Protein AF-0000000080777499 (afdb_homodimer)

Foldseek 3Di:
DLVVLLVVLLVLLVCLLCLCPPPQPFDPQPVPHDDFLSNVLSVVSNVLSVVLNVLSVVLVVDPDLVVSLVSLVVFLVSLVVNLCSDPPNSHGDPDCPGSSNVGRNVVSNVSSVVSNVSSVVSSVVSVVVVVVD/DLVVLLVVLLVLLVCLLCLCPPPQPFDPQPVPHDDFLSNVLSVVSNVLSVVLNVLSVVLVVDPDLVVNLVSLVVFLVSLVVNLCSDPPNSHGDPDCPGSSNVPRNVVSNVSSVVSNVSSVVSSVVSVVVVVVD

pLDDT: mean 85.71, std 10.79, range [57.28, 96.44]

Sequence (266 aa):
MKKILKILQLVAAIILALIPKVIAKPCMVMPGKMPMKCFHMSNAVTVVAVSIVILLAIAYIIKDEKIEWGINIAVPVLAIDSFLLAKFVIGGCKHAGAACQMKTIPAVSFCSIILAIISIAYLVVLKKSIDEKMKKILKILQLVAAIILALIPKVIAKPCMVMPGKMPMKCFHMSNAVTVVAVSIVILLAIAYIIKDEKIEWGINIAVPVLAIDSFLLAKFVIGGCKHAGAACQMKTIPAVSFCSIILAIISIAYLVVLKKSIDEK

Solvent-accessible surface area (backbone atoms only — not comparable to full-atom values): 13190 Å² total; per-residue (Å²): 111,66,66,60,42,51,51,49,42,50,50,45,31,51,49,52,32,38,33,38,74,67,70,26,52,32,59,76,58,52,89,95,49,74,68,47,52,22,45,37,25,31,45,51,38,29,53,55,25,47,51,48,40,53,50,51,52,52,35,65,69,45,85,47,66,52,31,30,48,20,39,46,58,50,46,29,56,51,21,48,47,42,28,38,34,37,65,69,57,45,17,46,56,89,48,71,83,34,56,20,46,67,43,24,36,52,50,49,37,53,47,22,51,51,40,22,52,46,32,51,53,42,46,53,55,49,49,52,55,60,73,72,106,110,66,66,59,42,51,50,50,40,52,50,44,30,51,49,51,33,38,31,37,73,67,71,27,51,34,59,76,58,51,90,96,48,74,68,49,51,24,45,37,25,32,45,51,36,29,54,53,23,46,51,47,42,53,51,52,51,51,36,66,70,45,86,47,65,53,30,30,48,19,39,44,58,51,47,29,57,50,22,49,46,41,30,39,34,36,65,69,54,44,17,44,54,90,48,72,82,34,56,20,47,67,41,24,36,52,51,49,37,52,46,21,52,50,39,22,51,46,32,52,52,41,47,51,54,50,50,52,55,60,71,70,103

Organism: Finegoldia magna (strain ATCC 29328 / DSM 20472 / WAL 2508) (NCBI:txid334413)

Secondary structure (DSSP, 8-state):
-HHHHHHHHHHHHHHHHHIIIIIS------TTSPPPHHHHHHHHHHHHHHHHHHHHHHHHH---HHHHHHHHHHHHHHHHHHHHIIIIIS---S-TTSHIIIIIHHHHHHHHHHHHHHHHHHHHHHHHHHHH-/-HHHHHHHHHHHHHHHHHIIIIIS------TTSPPPHHHHHHHHHHHHHHHHHHHHHHHHH---HHHHHHHHHHHHHHHHHHHHIIIIIS---S-TTSHIIIIIHHHHHHHHHHHHHHHHHHHHHHHHHHHH-

Structure (mmCIF, N/CA/C/O backbone):
data_AF-0000000080777499-model_v1
#
loop_
_entity.id
_entity.type
_entity.pdbx_description
1 polymer 'DUF4418 family protein'
#
loop_
_atom_site.group_PDB
_atom_site.id
_atom_site.type_symbol
_atom_site.label_atom_id
_atom_site.label_alt_id
_atom_site.label_comp_id
_atom_site.label_asym_id
_atom_site.label_entity_id
_atom_site.label_seq_id
_atom_site.pdbx_PDB_ins_code
_atom_site.Cartn_x
_atom_site.Cartn_y
_atom_site.Cartn_z
_atom_site.occupancy
_atom_site.B_iso_or_equiv
_atom_site.auth_seq_id
_atom_site.auth_comp_id
_atom_site.auth_asym_id
_atom_site.auth_atom_id
_atom_site.pdbx_PDB_model_num
ATOM 1 N N . MET A 1 1 ? -17.328 11.656 17.516 1 74.5 1 MET A N 1
ATOM 2 C CA . MET A 1 1 ? -17.406 11.039 16.188 1 74.5 1 MET A CA 1
ATOM 3 C C . MET A 1 1 ? -16.016 10.703 15.664 1 74.5 1 MET A C 1
ATOM 5 O O . MET A 1 1 ? -15.766 9.578 15.227 1 74.5 1 MET A O 1
ATOM 9 N N . LYS A 1 2 ? -15.078 11.375 16.016 1 86.44 2 LYS A N 1
ATOM 10 C CA . LYS A 1 2 ? -13.727 11.172 15.508 1 86.44 2 LYS A CA 1
ATOM 11 C C . LYS A 1 2 ? -13.07 9.953 16.156 1 86.44 2 LYS A C 1
ATOM 13 O O . LYS A 1 2 ? -12.508 9.102 15.469 1 86.44 2 LYS A O 1
ATOM 18 N N . LYS A 1 3 ? -13.32 9.844 17.406 1 88.81 3 LYS A N 1
ATOM 19 C CA . LYS A 1 3 ? -12.711 8.75 18.156 1 88.81 3 LYS A CA 1
ATOM 20 C C . LYS A 1 3 ? -13.297 7.402 17.734 1 88.81 3 LYS A C 1
ATOM 22 O O . LYS A 1 3 ? -12.57 6.414 17.609 1 88.81 3 LYS A O 1
ATOM 27 N N . ILE A 1 4 ? -14.555 7.383 17.484 1 91.56 4 ILE A N 1
ATOM 28 C CA . ILE A 1 4 ? -15.242 6.152 17.094 1 91.56 4 ILE A CA 1
ATOM 29 C C . ILE A 1 4 ? -14.773 5.707 15.719 1 91.56 4 ILE A C 1
ATOM 31 O O . ILE A 1 4 ? -14.5 4.527 15.5 1 91.56 4 ILE A O 1
ATOM 35 N N . LEU A 1 5 ? -14.641 6.613 14.844 1 92.62 5 LEU A N 1
ATOM 36 C CA . LEU A 1 5 ? -14.234 6.301 13.484 1 92.62 5 LEU A CA 1
ATOM 37 C C . LEU A 1 5 ? -12.789 5.82 13.445 1 92.62 5 LEU A C 1
ATOM 39 O O . LEU A 1 5 ? -12.445 4.91 12.688 1 92.62 5 LEU A O 1
ATOM 43 N N . LYS A 1 6 ? -12.078 6.422 14.297 1 90.94 6 LYS A N 1
ATOM 44 C CA . LYS A 1 6 ? -10.672 6.047 14.398 1 90.94 6 LYS A CA 1
ATOM 45 C C . LYS A 1 6 ? -10.523 4.609 14.891 1 90.94 6 LYS A C 1
ATOM 47 O O . LYS A 1 6 ? -9.742 3.834 14.328 1 90.94 6 LYS A O 1
ATOM 52 N N . ILE A 1 7 ? -11.258 4.285 15.859 1 92.5 7 ILE A N 1
ATOM 53 C CA . ILE A 1 7 ? -11.203 2.941 16.438 1 92.5 7 ILE A CA 1
ATOM 54 C C . ILE A 1 7 ? -11.758 1.933 15.43 1 92.5 7 ILE A C 1
ATOM 56 O O . ILE A 1 7 ? -11.203 0.845 15.266 1 92.5 7 ILE A O 1
ATOM 60 N N . LEU A 1 8 ? -12.773 2.303 14.789 1 93.5 8 LEU A N 1
ATOM 61 C CA . LEU A 1 8 ? -13.391 1.432 13.789 1 93.5 8 LEU A CA 1
ATOM 62 C C . LEU A 1 8 ? -12.43 1.146 12.648 1 93.5 8 LEU A C 1
ATOM 64 O O . LEU A 1 8 ? -12.344 0.012 12.172 1 93.5 8 LEU A O 1
ATOM 68 N N . GLN A 1 9 ? -11.773 2.164 12.273 1 94.81 9 GLN A N 1
ATOM 69 C CA . GLN A 1 9 ? -10.805 2.031 11.188 1 94.81 9 GLN A CA 1
ATOM 70 C C . GLN A 1 9 ? -9.672 1.086 11.57 1 94.81 9 GLN A C 1
ATOM 72 O O . GLN A 1 9 ? -9.266 0.242 10.773 1 94.81 9 GLN A O 1
ATOM 77 N N . LEU A 1 10 ? -9.242 1.238 12.797 1 94.38 10 LEU A N 1
ATOM 78 C CA . LEU A 1 10 ? -8.141 0.412 13.281 1 94.38 10 LEU A CA 1
ATOM 79 C C . LEU A 1 10 ? -8.578 -1.042 13.422 1 94.38 10 LEU A C 1
ATOM 81 O O . LEU A 1 10 ? -7.852 -1.954 13.023 1 94.38 10 LEU A O 1
ATOM 85 N N . VAL A 1 11 ? -9.695 -1.222 13.891 1 93.5 11 VAL A N 1
ATOM 86 C CA . VAL A 1 11 ? -10.234 -2.564 14.078 1 93.5 11 VAL A CA 1
ATOM 87 C C . VAL A 1 11 ? -10.43 -3.236 12.719 1 93.5 11 VAL A C 1
ATOM 89 O O . VAL A 1 11 ? -10.055 -4.398 12.539 1 93.5 11 VAL A O 1
ATOM 92 N N . ALA A 1 12 ? -10.977 -2.484 11.828 1 94.5 12 ALA A N 1
ATOM 93 C CA . ALA A 1 12 ? -11.203 -3.012 10.484 1 94.5 12 ALA A CA 1
ATOM 94 C C . ALA A 1 12 ? -9.883 -3.414 9.828 1 94.5 12 ALA A C 1
ATOM 96 O O . ALA A 1 12 ? -9.805 -4.445 9.156 1 94.5 12 ALA A O 1
ATOM 97 N N . ALA A 1 13 ? -8.891 -2.564 10.031 1 95.06 13 ALA A N 1
ATOM 98 C CA . ALA A 1 13 ? -7.578 -2.846 9.453 1 95.06 13 ALA A CA 1
ATOM 99 C C . ALA A 1 13 ? -6.973 -4.109 10.062 1 95.06 13 ALA A C 1
ATOM 101 O O . ALA A 1 13 ? -6.387 -4.926 9.352 1 95.06 13 ALA A O 1
ATOM 102 N N . ILE A 1 14 ? -7.113 -4.371 11.359 1 93.69 14 ILE A N 1
ATOM 103 C CA . ILE A 1 14 ? -6.586 -5.543 12.055 1 93.69 14 ILE A CA 1
ATOM 104 C C . ILE A 1 14 ? -7.324 -6.797 11.586 1 93.69 14 ILE A C 1
ATOM 106 O O . ILE A 1 14 ? -6.703 -7.832 11.336 1 93.69 14 ILE A O 1
ATOM 110 N N . ILE A 1 15 ? -8.578 -6.641 11.43 1 91.25 15 ILE A N 1
ATOM 111 C CA . ILE A 1 15 ? -9.383 -7.758 10.945 1 91.25 15 ILE A CA 1
ATOM 112 C C . ILE A 1 15 ? -8.945 -8.141 9.531 1 91.25 15 ILE A C 1
ATOM 114 O O . ILE A 1 15 ? -8.781 -9.32 9.227 1 91.25 15 ILE A O 1
ATOM 118 N N . LEU A 1 16 ? -8.781 -7.152 8.727 1 91.19 16 LEU A N 1
ATOM 119 C CA . LEU A 1 16 ? -8.352 -7.387 7.352 1 91.19 16 LEU A CA 1
ATOM 120 C C . LEU A 1 16 ? -7.004 -8.102 7.32 1 91.19 16 LEU A C 1
ATOM 122 O O . LEU A 1 16 ? -6.777 -8.969 6.477 1 91.19 16 LEU A O 1
ATOM 126 N N . ALA A 1 17 ? -6.113 -7.793 8.242 1 89.5 17 ALA A N 1
ATOM 127 C CA . ALA A 1 17 ? -4.785 -8.391 8.305 1 89.5 17 ALA A CA 1
ATOM 128 C C . ALA A 1 17 ? -4.855 -9.844 8.773 1 89.5 17 ALA A C 1
ATOM 130 O O . ALA A 1 17 ? -3.982 -10.648 8.445 1 89.5 17 ALA A O 1
ATOM 131 N N . LEU A 1 18 ? -5.855 -10.109 9.461 1 87.12 18 LEU A N 1
ATOM 132 C CA . LEU A 1 18 ? -5.977 -11.438 10.047 1 87.12 18 LEU A CA 1
ATOM 133 C C . LEU A 1 18 ? -6.816 -12.344 9.156 1 87.12 18 LEU A C 1
ATOM 135 O O . LEU A 1 18 ? -6.754 -13.57 9.281 1 87.12 18 LEU A O 1
ATOM 139 N N . ILE A 1 19 ? -7.574 -11.805 8.234 1 79.56 19 ILE A N 1
ATOM 140 C CA . ILE A 1 19 ? -8.492 -12.57 7.391 1 79.56 19 ILE A CA 1
ATOM 141 C C . ILE A 1 19 ? -7.723 -13.641 6.621 1 79.56 19 ILE A C 1
ATOM 143 O O . ILE A 1 19 ? -8.07 -14.82 6.676 1 79.56 19 ILE A O 1
ATOM 147 N N . PRO A 1 20 ? -6.656 -13.359 5.883 1 71.75 20 PRO A N 1
ATOM 148 C CA . PRO A 1 20 ? -6.031 -14.352 5.008 1 71.75 20 PRO A CA 1
ATOM 149 C C . PRO A 1 20 ? -5.312 -15.453 5.781 1 71.75 20 PRO A C 1
ATOM 151 O O . PRO A 1 20 ? -5.148 -16.562 5.273 1 71.75 20 PRO A O 1
ATOM 154 N N . LYS A 1 21 ? -4.969 -15.18 7.121 1 71.06 21 LYS A N 1
ATOM 155 C CA . LYS A 1 21 ? -4.191 -16.188 7.84 1 71.06 21 LYS A CA 1
ATOM 156 C C . LYS A 1 21 ? -5.059 -16.938 8.852 1 71.06 21 LYS A C 1
ATOM 158 O O . LYS A 1 21 ? -4.738 -18.062 9.234 1 71.06 21 LYS A O 1
ATOM 163 N N . VAL A 1 22 ? -6.074 -16.297 9.188 1 68.69 22 VAL A N 1
ATOM 164 C CA . VAL A 1 22 ? -6.762 -16.891 10.328 1 68.69 22 VAL A CA 1
ATOM 165 C C . VAL A 1 22 ? -8.195 -17.234 9.945 1 68.69 22 VAL A C 1
ATOM 167 O O . VAL A 1 22 ? -8.695 -18.312 10.289 1 68.69 22 VAL A O 1
ATOM 170 N N . ILE A 1 23 ? -8.773 -16.469 9.234 1 61.69 23 ILE A N 1
ATOM 171 C CA . ILE A 1 23 ? -10.219 -16.641 9.086 1 61.69 23 ILE A CA 1
ATOM 172 C C . ILE A 1 23 ? -10.516 -17.406 7.805 1 61.69 23 ILE A C 1
ATOM 174 O O . ILE A 1 23 ? -11.305 -18.359 7.809 1 61.69 23 ILE A O 1
ATOM 178 N N . ALA A 1 24 ? -9.984 -16.953 6.727 1 59.97 24 ALA A N 1
ATOM 179 C CA . ALA A 1 24 ? -10.219 -17.578 5.43 1 59.97 24 ALA A CA 1
ATOM 180 C C . ALA A 1 24 ? -8.906 -17.984 4.773 1 59.97 24 ALA A C 1
ATOM 182 O O . ALA A 1 24 ? -8.375 -17.266 3.93 1 59.97 24 ALA A O 1
ATOM 183 N N . LYS A 1 25 ? -8.406 -19.109 5.359 1 60.81 25 LYS A N 1
ATOM 184 C CA . LYS A 1 25 ? -7.141 -19.625 4.844 1 60.81 25 LYS A CA 1
ATOM 185 C C . LYS A 1 25 ? -7.309 -20.172 3.428 1 60.81 25 LYS A C 1
ATOM 187 O O . LYS A 1 25 ? -8.266 -20.906 3.148 1 60.81 25 LYS A O 1
ATOM 192 N N . PRO A 1 26 ? -6.453 -19.484 2.561 1 62.25 26 PRO A N 1
ATOM 193 C CA . PRO A 1 26 ? -6.582 -19.969 1.182 1 62.25 26 PRO A CA 1
ATOM 194 C C . PRO A 1 26 ? -6.316 -21.453 1.05 1 62.25 26 PRO A C 1
ATOM 196 O O . PRO A 1 26 ? -6.051 -22.141 2.049 1 62.25 26 PRO A O 1
ATOM 199 N N . CYS A 1 27 ? -6.418 -21.906 -0.108 1 65.69 27 CYS A N 1
ATOM 200 C CA . CYS A 1 27 ? -6.281 -23.344 -0.396 1 65.69 27 CYS A CA 1
ATOM 201 C C . CYS A 1 27 ? -4.953 -23.875 0.128 1 65.69 27 CYS A C 1
ATOM 203 O O . CYS A 1 27 ? -3.955 -23.156 0.156 1 65.69 27 CYS A O 1
ATOM 205 N N . MET A 1 28 ? -4.945 -24.859 0.936 1 64.56 28 MET A N 1
ATOM 206 C CA . MET A 1 28 ? -3.77 -25.516 1.506 1 64.56 28 MET A CA 1
ATOM 207 C C . MET A 1 28 ? -2.797 -25.938 0.41 1 64.56 28 MET A C 1
ATOM 209 O O . MET A 1 28 ? -3.215 -26.422 -0.641 1 64.56 28 MET A O 1
ATOM 213 N N . VAL A 1 29 ? -1.601 -25.312 0.467 1 61.62 29 VAL A N 1
ATOM 214 C CA . VAL A 1 29 ? -0.553 -25.734 -0.457 1 61.62 29 VAL A CA 1
ATOM 215 C C . VAL A 1 29 ? -0.289 -27.234 -0.29 1 61.62 29 VAL A C 1
ATOM 217 O O . VAL A 1 29 ? -0.027 -27.703 0.819 1 61.62 29 VAL A O 1
ATOM 220 N N . MET A 1 30 ? -0.776 -28 -1.22 1 59.03 30 MET A N 1
ATOM 221 C CA . MET A 1 30 ? -0.504 -29.438 -1.138 1 59.03 30 MET A CA 1
ATOM 222 C C . MET A 1 30 ? 0.997 -29.703 -1.098 1 59.03 30 MET A C 1
ATOM 224 O O . MET A 1 30 ? 1.776 -28.984 -1.73 1 59.03 30 MET A O 1
ATOM 228 N N . PRO A 1 31 ? 1.498 -30.469 -0.041 1 59.47 31 PRO A N 1
ATOM 229 C CA . PRO A 1 31 ? 2.91 -30.859 0.031 1 59.47 31 PRO A CA 1
ATOM 230 C C . PRO A 1 31 ? 3.496 -31.219 -1.332 1 59.47 31 PRO A C 1
ATOM 232 O O . PRO A 1 31 ? 2.943 -32.062 -2.043 1 59.47 31 PRO A O 1
ATOM 235 N N . GLY A 1 32 ? 4.594 -30.453 -1.805 1 57.28 32 GLY A N 1
ATOM 236 C CA . GLY A 1 32 ? 5.25 -30.75 -3.068 1 57.28 32 GLY A CA 1
ATOM 237 C C . GLY A 1 32 ? 4.711 -29.922 -4.223 1 57.28 32 GLY A C 1
ATOM 238 O O . GLY A 1 32 ? 5.207 -30.016 -5.348 1 57.28 32 GLY A O 1
ATOM 239 N N . LYS A 1 33 ? 3.451 -29.297 -4.023 1 61.31 33 LYS A N 1
ATOM 240 C CA . LYS A 1 33 ? 2.867 -28.547 -5.129 1 61.31 33 LYS A CA 1
ATOM 241 C C . LYS A 1 33 ? 3.115 -27.047 -4.965 1 61.31 33 LYS A C 1
ATOM 243 O O . LYS A 1 33 ? 3.369 -26.562 -3.857 1 61.31 33 LYS A O 1
ATOM 248 N N . MET A 1 34 ? 3.295 -26.359 -5.977 1 63.59 34 MET A N 1
ATOM 249 C CA . MET A 1 34 ? 3.543 -24.922 -6.035 1 63.59 34 MET A CA 1
ATOM 250 C C . MET A 1 34 ? 2.381 -24.141 -5.434 1 63.59 34 MET A C 1
ATOM 252 O O . MET A 1 34 ? 1.221 -24.531 -5.59 1 63.59 34 MET A O 1
ATOM 256 N N . PRO A 1 35 ? 2.721 -23.328 -4.48 1 67 35 PRO A N 1
ATOM 257 C CA . PRO A 1 35 ? 1.646 -22.516 -3.918 1 67 35 PRO A CA 1
ATOM 258 C C . PRO A 1 35 ? 0.76 -21.875 -4.992 1 67 35 PRO A C 1
ATOM 260 O O . PRO A 1 35 ? 1.261 -21.438 -6.027 1 67 35 PRO A O 1
ATOM 263 N N . MET A 1 36 ? -0.469 -22.219 -4.762 1 72.94 36 MET A N 1
ATOM 264 C CA . MET A 1 36 ? -1.438 -21.703 -5.727 1 72.94 36 MET A CA 1
ATOM 265 C C . MET A 1 36 ? -1.529 -20.188 -5.648 1 72.94 36 MET A C 1
ATOM 267 O O . MET A 1 36 ? -0.888 -19.562 -4.797 1 72.94 36 MET A O 1
ATOM 271 N N . LYS A 1 37 ? -2.225 -19.547 -6.5 1 73.38 37 LYS A N 1
ATOM 272 C CA . LYS A 1 37 ? -2.377 -18.094 -6.59 1 73.38 37 LYS A CA 1
ATOM 273 C C . LYS A 1 37 ? -3.031 -17.531 -5.332 1 73.38 37 LYS A C 1
ATOM 275 O O . LYS A 1 37 ? -2.738 -16.406 -4.922 1 73.38 37 LYS A O 1
ATOM 280 N N . CYS A 1 38 ? -3.832 -18.391 -4.688 1 76.19 38 CYS A N 1
ATOM 281 C CA . CYS A 1 38 ? -4.531 -17.906 -3.504 1 76.19 38 CYS A CA 1
ATOM 282 C C . CYS A 1 38 ? -3.566 -17.719 -2.338 1 76.19 38 CYS A C 1
ATOM 284 O O . CYS A 1 38 ? -3.775 -16.859 -1.487 1 76.19 38 CYS A O 1
ATOM 286 N N . PHE A 1 39 ? -2.588 -18.609 -2.367 1 77.31 39 PHE A N 1
ATOM 287 C CA . PHE A 1 39 ? -1.577 -18.453 -1.326 1 77.31 39 PHE A CA 1
ATOM 288 C C . PHE A 1 39 ? -0.838 -17.141 -1.471 1 77.31 39 PHE A C 1
ATOM 290 O O . PHE A 1 39 ? -0.67 -16.406 -0.494 1 77.31 39 PHE A O 1
ATOM 297 N N . HIS A 1 40 ? -0.508 -16.781 -2.666 1 78.94 40 HIS A N 1
ATOM 298 C CA . HIS A 1 40 ? 0.199 -15.531 -2.939 1 78.94 40 HIS A CA 1
ATOM 299 C C . HIS A 1 40 ? -0.701 -14.32 -2.705 1 78.94 40 HIS A C 1
ATOM 301 O O . HIS A 1 40 ? -0.244 -13.289 -2.215 1 78.94 40 HIS A O 1
ATOM 307 N N . MET A 1 41 ? -1.956 -14.484 -3.016 1 81 41 MET A N 1
ATOM 308 C CA . MET A 1 41 ? -2.93 -13.414 -2.799 1 81 41 MET A CA 1
ATOM 309 C C . MET A 1 41 ? -3.094 -13.125 -1.312 1 81 41 MET A C 1
ATOM 311 O O . MET A 1 41 ? -3.068 -11.961 -0.898 1 81 41 MET A O 1
ATOM 315 N N . SER A 1 42 ? -3.203 -14.172 -0.553 1 82.25 42 SER A N 1
ATOM 316 C CA . SER A 1 42 ? -3.381 -14.023 0.887 1 82.25 42 SER A CA 1
ATOM 317 C C . SER A 1 42 ? -2.172 -13.344 1.526 1 82.25 42 SER A C 1
ATOM 319 O O . SER A 1 42 ? -2.322 -12.484 2.395 1 82.25 42 SER A O 1
ATOM 321 N N . ASN A 1 43 ? -1.026 -13.656 1.115 1 83.56 43 ASN A N 1
ATOM 322 C CA . ASN A 1 43 ? 0.196 -13.062 1.64 1 83.56 43 ASN A CA 1
ATOM 323 C C . ASN A 1 43 ? 0.32 -11.594 1.232 1 83.56 43 ASN A C 1
ATOM 325 O O . ASN A 1 43 ? 0.738 -10.758 2.033 1 83.56 43 ASN A O 1
ATOM 329 N N . ALA A 1 44 ? -0.06 -11.359 0.001 1 85.5 44 ALA A N 1
ATOM 330 C CA . ALA A 1 44 ? 0.001 -9.984 -0.498 1 85.5 44 ALA A CA 1
ATOM 331 C C . ALA A 1 44 ? -0.951 -9.078 0.275 1 85.5 44 ALA A C 1
ATOM 333 O O . ALA A 1 44 ? -0.579 -7.973 0.67 1 85.5 44 ALA A O 1
ATOM 334 N N . VAL A 1 45 ? -2.104 -9.578 0.529 1 88 45 VAL A N 1
ATOM 335 C CA . VAL A 1 45 ? -3.111 -8.805 1.245 1 88 45 VAL A CA 1
ATOM 336 C C . VAL A 1 45 ? -2.666 -8.586 2.689 1 88 45 VAL A C 1
ATOM 338 O O . VAL A 1 45 ? -2.854 -7.5 3.244 1 88 45 VAL A O 1
ATOM 341 N N . THR A 1 46 ? -2.01 -9.578 3.227 1 88.81 46 THR A N 1
ATOM 342 C CA . THR A 1 46 ? -1.526 -9.461 4.598 1 88.81 46 THR A CA 1
ATOM 343 C C . THR A 1 46 ? -0.456 -8.375 4.703 1 88.81 46 THR A C 1
ATOM 345 O O . THR A 1 46 ? -0.457 -7.586 5.648 1 88.81 46 THR A O 1
ATOM 348 N N . VAL A 1 47 ? 0.407 -8.344 3.752 1 88.88 47 VAL A N 1
ATOM 349 C CA . VAL A 1 47 ? 1.482 -7.355 3.758 1 88.88 47 VAL A CA 1
ATOM 350 C C . VAL A 1 47 ? 0.895 -5.945 3.703 1 88.88 47 VAL A C 1
ATOM 352 O O . VAL A 1 47 ? 1.282 -5.074 4.484 1 88.88 47 VAL A O 1
ATOM 355 N N . VAL A 1 48 ? -0.093 -5.73 2.883 1 92.06 48 VAL A N 1
ATOM 356 C CA . VAL A 1 48 ? -0.716 -4.422 2.711 1 92.06 48 VAL A CA 1
ATOM 357 C C . VAL A 1 48 ? -1.508 -4.059 3.965 1 92.06 48 VAL A C 1
ATOM 359 O O . VAL A 1 48 ? -1.409 -2.934 4.465 1 92.06 48 VAL A O 1
ATOM 362 N N . ALA A 1 49 ? -2.195 -5.062 4.492 1 93.38 49 ALA A N 1
ATOM 363 C CA . ALA A 1 49 ? -3.027 -4.82 5.668 1 93.38 49 ALA A CA 1
ATOM 364 C C . ALA A 1 49 ? -2.17 -4.5 6.887 1 93.38 49 ALA A C 1
ATOM 366 O O . ALA A 1 49 ? -2.518 -3.627 7.688 1 93.38 49 ALA A O 1
ATOM 367 N N . VAL A 1 50 ? -1.08 -5.164 7.004 1 93.25 50 VAL A N 1
ATOM 368 C CA . VAL A 1 50 ? -0.167 -4.914 8.117 1 93.25 50 VAL A CA 1
ATOM 369 C C . VAL A 1 50 ? 0.408 -3.504 8.008 1 93.25 50 VAL A C 1
ATOM 371 O O . VAL A 1 50 ? 0.534 -2.799 9.008 1 93.25 50 VAL A O 1
ATOM 374 N N . SER A 1 51 ? 0.722 -3.125 6.844 1 94.12 51 SER A N 1
ATOM 375 C CA . SER A 1 51 ? 1.229 -1.773 6.625 1 94.12 51 SER A CA 1
ATOM 376 C C . SER A 1 51 ? 0.192 -0.724 7.012 1 94.12 51 SER A C 1
ATOM 378 O O . SER A 1 51 ? 0.533 0.311 7.586 1 94.12 51 SER A O 1
ATOM 380 N N . ILE A 1 52 ? -1.102 -1.001 6.727 1 96.25 52 ILE A N 1
ATOM 381 C CA . ILE A 1 52 ? -2.174 -0.083 7.098 1 96.25 52 ILE A CA 1
ATOM 382 C C . ILE A 1 52 ? -2.238 0.051 8.617 1 96.25 52 ILE A C 1
ATOM 384 O O . ILE A 1 52 ? -2.363 1.158 9.141 1 96.25 52 ILE A O 1
ATOM 388 N N . VAL A 1 53 ? -2.066 -1.072 9.289 1 95.06 53 VAL A N 1
ATOM 389 C CA . VAL A 1 53 ? -2.133 -1.071 10.75 1 95.06 53 VAL A CA 1
ATOM 390 C C . VAL A 1 53 ? -0.983 -0.243 11.32 1 95.06 53 VAL A C 1
ATOM 392 O O . VAL A 1 53 ? -1.177 0.542 12.25 1 95.06 53 VAL A O 1
ATOM 395 N N . ILE A 1 54 ? 0.168 -0.413 10.734 1 94.69 54 ILE A N 1
ATOM 396 C CA . ILE A 1 54 ? 1.336 0.331 11.195 1 94.69 54 ILE A CA 1
ATOM 397 C C . ILE A 1 54 ? 1.117 1.825 10.969 1 94.69 54 ILE A C 1
ATOM 399 O O . ILE A 1 54 ? 1.379 2.639 11.859 1 94.69 54 ILE A O 1
ATOM 403 N N . LEU A 1 55 ? 0.572 2.23 9.859 1 95.19 55 LEU A N 1
ATOM 404 C CA . LEU A 1 55 ? 0.328 3.635 9.547 1 95.19 55 LEU A CA 1
ATOM 405 C C . LEU A 1 55 ? -0.709 4.23 10.492 1 95.19 55 LEU A C 1
ATOM 407 O O . LEU A 1 55 ? -0.548 5.355 10.961 1 95.19 55 LEU A O 1
ATOM 411 N N . LEU A 1 56 ? -1.731 3.459 10.758 1 95.69 56 LEU A N 1
ATOM 412 C CA . LEU A 1 56 ? -2.773 3.947 11.648 1 95.69 56 LEU A CA 1
ATOM 413 C C . LEU A 1 56 ? -2.246 4.078 13.078 1 95.69 56 LEU A C 1
ATOM 415 O O . LEU A 1 56 ? -2.613 5.012 13.797 1 95.69 56 LEU A O 1
ATOM 419 N N . ALA A 1 57 ? -1.373 3.146 13.438 1 93.81 57 ALA A N 1
ATOM 420 C CA . ALA A 1 57 ? -0.748 3.23 14.75 1 93.81 57 ALA A CA 1
ATOM 421 C C . ALA A 1 57 ? 0.122 4.48 14.867 1 93.81 57 ALA A C 1
ATOM 423 O O . ALA A 1 57 ? 0.088 5.176 15.883 1 93.81 57 ALA A O 1
ATOM 424 N N . ILE A 1 58 ? 0.87 4.773 13.844 1 93.44 58 ILE A N 1
ATOM 425 C CA . ILE A 1 58 ? 1.71 5.969 13.82 1 93.44 58 ILE A CA 1
ATOM 426 C C . ILE A 1 58 ? 0.834 7.215 13.875 1 93.44 58 ILE A C 1
ATOM 428 O O . ILE A 1 58 ? 1.132 8.156 14.609 1 93.44 58 ILE A O 1
ATOM 432 N N . ALA A 1 59 ? -0.257 7.191 13.117 1 92.62 59 ALA A N 1
ATOM 433 C CA . ALA A 1 59 ? -1.179 8.328 13.109 1 92.62 59 ALA A CA 1
ATOM 434 C C . ALA A 1 59 ? -1.768 8.562 14.5 1 92.62 59 ALA A C 1
ATOM 436 O O . ALA A 1 59 ? -2.021 9.711 14.883 1 92.62 59 ALA A O 1
ATOM 437 N N . TYR A 1 60 ? -1.96 7.434 15.172 1 88.56 60 TYR A N 1
ATOM 438 C CA . TYR A 1 60 ? -2.531 7.531 16.5 1 88.56 60 TYR A CA 1
ATOM 439 C C . TYR A 1 60 ? -1.534 8.156 17.484 1 88.56 60 TYR A C 1
ATOM 441 O O . TYR A 1 60 ? -1.925 8.867 18.406 1 88.56 60 TYR A O 1
ATOM 449 N N . ILE A 1 61 ? -0.287 7.93 17.281 1 90.81 61 ILE A N 1
ATOM 450 C CA . ILE A 1 61 ? 0.748 8.438 18.172 1 90.81 61 ILE A CA 1
ATOM 451 C C . ILE A 1 61 ? 0.999 9.922 17.891 1 90.81 61 ILE A C 1
ATOM 453 O O . ILE A 1 61 ? 1.229 10.711 18.797 1 90.81 61 ILE A O 1
ATOM 457 N N . ILE A 1 62 ? 0.847 10.195 16.641 1 87.25 62 ILE A N 1
ATOM 458 C CA . ILE A 1 62 ? 1.083 11.586 16.266 1 87.25 62 ILE A CA 1
ATOM 459 C C . ILE A 1 62 ? -0.15 12.422 16.594 1 87.25 62 ILE A C 1
ATOM 461 O O . ILE A 1 62 ? -1.253 12.125 16.125 1 87.25 62 ILE A O 1
ATOM 465 N N . LYS A 1 63 ? -0.086 13.406 17.453 1 85.12 63 LYS A N 1
ATOM 466 C CA . LYS A 1 63 ? -1.192 14.211 17.969 1 85.12 63 LYS A CA 1
ATOM 467 C C . LYS A 1 63 ? -1.504 15.383 17.047 1 85.12 63 LYS A C 1
ATOM 469 O O . LYS A 1 63 ? -2.502 16.078 17.234 1 85.12 63 LYS A O 1
ATOM 474 N N . ASP A 1 64 ? -0.81 15.492 15.898 1 92.31 64 ASP A N 1
ATOM 475 C CA . ASP A 1 64 ? -1.058 16.594 14.969 1 92.31 64 ASP A CA 1
ATOM 476 C C . ASP A 1 64 ? -2.123 16.219 13.945 1 92.31 64 ASP A C 1
ATOM 478 O O . ASP A 1 64 ? -1.966 15.242 13.203 1 92.31 64 ASP A O 1
ATOM 482 N N . GLU A 1 65 ? -3.154 16.938 13.844 1 93.31 65 GLU A N 1
ATOM 483 C CA . GLU A 1 65 ? -4.316 16.609 13.031 1 93.31 65 GLU A CA 1
ATOM 484 C C . GLU A 1 65 ? -3.979 16.656 11.539 1 93.31 65 GLU A C 1
ATOM 486 O O . GLU A 1 65 ? -4.492 15.859 10.75 1 93.31 65 GLU A O 1
ATOM 491 N N . LYS A 1 66 ? -3.152 17.578 11.164 1 94.38 66 LYS A N 1
ATOM 492 C CA . LYS A 1 66 ? -2.791 17.703 9.758 1 94.38 66 LYS A CA 1
ATOM 493 C C . LYS A 1 66 ? -1.955 16.5 9.297 1 94.38 66 LYS A C 1
ATOM 495 O O . LYS A 1 66 ? -2.18 15.961 8.211 1 94.38 66 LYS A O 1
ATOM 500 N N . ILE A 1 67 ? -1.038 16.125 10.156 1 93.94 67 ILE A N 1
ATOM 501 C CA . ILE A 1 67 ? -0.203 14.969 9.852 1 93.94 67 ILE A CA 1
ATOM 502 C C . ILE A 1 67 ? -1.064 13.711 9.812 1 93.94 67 ILE A C 1
ATOM 504 O O . ILE A 1 67 ? -0.917 12.875 8.906 1 93.94 67 ILE A O 1
ATOM 508 N N . GLU A 1 68 ? -1.934 13.648 10.727 1 94.38 68 GLU A N 1
ATOM 509 C CA . GLU A 1 68 ? -2.85 12.516 10.781 1 94.38 68 GLU A CA 1
ATOM 510 C C . GLU A 1 68 ? -3.713 12.445 9.523 1 94.38 68 GLU A C 1
ATOM 512 O O . GLU A 1 68 ? -3.977 11.359 9.008 1 94.38 68 GLU A O 1
ATOM 517 N N . TRP A 1 69 ? -4.145 13.523 9.109 1 94.56 69 TRP A N 1
ATOM 518 C CA . TRP A 1 69 ? -4.961 13.594 7.902 1 94.56 69 TRP A CA 1
ATOM 519 C C . TRP A 1 69 ? -4.172 13.117 6.688 1 94.56 69 TRP A C 1
ATOM 521 O O . TRP A 1 69 ? -4.703 12.406 5.836 1 94.56 69 TRP A O 1
ATOM 531 N N . GLY A 1 70 ? -2.914 13.523 6.645 1 93.94 70 GLY A N 1
ATOM 532 C CA . GLY A 1 70 ? -2.064 13.062 5.559 1 93.94 70 GLY A CA 1
ATOM 533 C C . GLY A 1 70 ? -1.913 11.555 5.512 1 93.94 70 GLY A C 1
ATOM 534 O O . GLY A 1 70 ? -2.064 10.945 4.453 1 93.94 70 GLY A O 1
ATOM 535 N N . ILE A 1 71 ? -1.697 10.984 6.629 1 95.06 71 ILE A N 1
ATOM 536 C CA . ILE A 1 71 ? -1.538 9.531 6.738 1 95.06 71 ILE A CA 1
ATOM 537 C C . ILE A 1 71 ? -2.84 8.844 6.344 1 95.06 71 ILE A C 1
ATOM 539 O O . ILE A 1 71 ? -2.822 7.84 5.621 1 95.06 71 ILE A O 1
ATOM 543 N N . ASN A 1 72 ? -3.914 9.422 6.738 1 95.62 72 ASN A N 1
ATOM 544 C CA . ASN A 1 72 ? -5.219 8.805 6.535 1 95.62 72 ASN A CA 1
ATOM 545 C C . ASN A 1 72 ? -5.641 8.852 5.07 1 95.62 72 ASN A C 1
ATOM 547 O O . ASN A 1 72 ? -6.539 8.117 4.652 1 95.62 72 ASN A O 1
ATOM 551 N N . ILE A 1 73 ? -5.043 9.688 4.328 1 95.12 73 ILE A N 1
ATOM 552 C CA . ILE A 1 73 ? -5.312 9.695 2.893 1 95.12 73 ILE A CA 1
ATOM 553 C C . ILE A 1 73 ? -4.832 8.391 2.27 1 95.12 73 ILE A C 1
ATOM 555 O O . ILE A 1 73 ? -5.438 7.883 1.322 1 95.12 73 ILE A O 1
ATOM 559 N N . ALA A 1 74 ? -3.795 7.832 2.832 1 95.44 74 ALA A N 1
ATOM 560 C CA . ALA A 1 74 ? -3.199 6.609 2.297 1 95.44 74 ALA A CA 1
ATOM 561 C C . ALA A 1 74 ? -4.07 5.398 2.607 1 95.44 74 ALA A C 1
ATOM 563 O O . ALA A 1 74 ? -4.031 4.395 1.89 1 95.44 74 ALA A O 1
ATOM 564 N N . VAL A 1 75 ? -4.887 5.469 3.625 1 95.75 75 VAL A N 1
ATOM 565 C CA . VAL A 1 75 ? -5.594 4.305 4.152 1 95.75 75 VAL A CA 1
ATOM 566 C C . VAL A 1 75 ? -6.645 3.838 3.148 1 95.75 75 VAL A C 1
ATOM 568 O O . VAL A 1 75 ? -6.668 2.664 2.768 1 95.75 75 VAL A O 1
ATOM 571 N N . PRO A 1 76 ? -7.484 4.711 2.623 1 96 76 PRO A N 1
ATOM 572 C CA . PRO A 1 76 ? -8.453 4.234 1.63 1 96 76 PRO A CA 1
ATOM 573 C C . PRO A 1 76 ? -7.785 3.766 0.337 1 96 76 PRO A C 1
ATOM 575 O O . PRO A 1 76 ? -8.281 2.842 -0.315 1 96 76 PRO A O 1
ATOM 578 N N . VAL A 1 77 ? -6.699 4.344 -0.108 1 94.75 77 VAL A N 1
ATOM 579 C CA . VAL A 1 77 ? -5.969 3.943 -1.306 1 94.75 77 VAL A CA 1
ATOM 580 C C . VAL A 1 77 ? -5.445 2.52 -1.141 1 94.75 77 VAL A C 1
ATOM 582 O O . VAL A 1 77 ? -5.617 1.68 -2.027 1 94.75 77 VAL A O 1
ATOM 585 N N . LEU A 1 78 ? -4.922 2.232 0.082 1 95.38 78 LEU A N 1
ATOM 586 C CA . LEU A 1 78 ? -4.375 0.908 0.359 1 95.38 78 LEU A CA 1
ATOM 587 C C . LEU A 1 78 ? -5.492 -0.119 0.51 1 95.38 78 LEU A C 1
ATOM 589 O O . LEU A 1 78 ? -5.324 -1.284 0.144 1 95.38 78 LEU A O 1
ATOM 593 N N . ALA A 1 79 ? -6.602 0.368 1.028 1 95.62 79 ALA A N 1
ATOM 594 C CA . ALA A 1 79 ? -7.758 -0.519 1.138 1 95.62 79 ALA A CA 1
ATOM 595 C C . ALA A 1 79 ? -8.258 -0.935 -0.242 1 95.62 79 ALA A C 1
ATOM 597 O O . ALA A 1 79 ? -8.586 -2.104 -0.464 1 95.62 79 ALA A O 1
ATOM 598 N N . ILE A 1 80 ? -8.266 -0.036 -1.178 1 94.12 80 ILE A N 1
ATOM 599 C CA . ILE A 1 80 ? -8.68 -0.319 -2.547 1 94.12 80 ILE A CA 1
ATOM 600 C C . ILE A 1 80 ? -7.664 -1.242 -3.217 1 94.12 80 ILE A C 1
ATOM 602 O O . ILE A 1 80 ? -8.039 -2.145 -3.969 1 94.12 80 ILE A O 1
ATOM 606 N N . ASP A 1 81 ? -6.426 -0.997 -2.902 1 93.62 81 ASP A N 1
ATOM 607 C CA . ASP A 1 81 ? -5.391 -1.879 -3.428 1 93.62 81 ASP A CA 1
ATOM 608 C C . ASP A 1 81 ? -5.621 -3.322 -2.99 1 93.62 81 ASP A C 1
ATOM 610 O O . ASP A 1 81 ? -5.492 -4.25 -3.795 1 93.62 81 ASP A O 1
ATOM 614 N N . SER A 1 82 ? -5.953 -3.439 -1.677 1 92.06 82 SER A N 1
ATOM 615 C CA . SER A 1 82 ? -6.199 -4.773 -1.133 1 92.06 82 SER A CA 1
ATOM 616 C C . SER A 1 82 ? -7.383 -5.441 -1.823 1 92.06 82 SER A C 1
ATOM 618 O O . SER A 1 82 ? -7.348 -6.645 -2.098 1 92.06 82 SER A O 1
ATOM 620 N N . PHE A 1 83 ? -8.375 -4.629 -2.127 1 91.69 83 PHE A N 1
ATOM 621 C CA . PHE A 1 83 ? -9.539 -5.125 -2.852 1 91.69 83 PHE A CA 1
ATOM 622 C C . PHE A 1 83 ? -9.148 -5.559 -4.262 1 91.69 83 PHE A C 1
ATOM 624 O O . PHE A 1 83 ? -9.555 -6.629 -4.719 1 91.69 83 PHE A O 1
ATOM 631 N N . LEU A 1 84 ? -8.328 -4.793 -4.918 1 90.81 84 LEU A N 1
ATOM 632 C CA . LEU A 1 84 ? -7.891 -5.078 -6.281 1 90.81 84 LEU A CA 1
ATOM 633 C C . LEU A 1 84 ? -7.004 -6.32 -6.32 1 90.81 84 LEU A C 1
ATOM 635 O O . LEU A 1 84 ? -7.129 -7.145 -7.23 1 90.81 84 LEU A O 1
ATOM 639 N N . LEU A 1 85 ? -6.148 -6.453 -5.332 1 88.44 85 LEU A N 1
ATOM 640 C CA . LEU A 1 85 ? -5.254 -7.598 -5.262 1 88.44 85 LEU A CA 1
ATOM 641 C C . LEU A 1 85 ? -6.035 -8.891 -5.07 1 88.44 85 LEU A C 1
ATOM 643 O O . LEU A 1 85 ? -5.734 -9.906 -5.707 1 88.44 85 LEU A O 1
ATOM 647 N N . ALA A 1 86 ? -7.031 -8.836 -4.258 1 85.12 86 ALA A N 1
ATOM 648 C CA . ALA A 1 86 ? -7.793 -10.023 -3.893 1 85.12 86 ALA A CA 1
ATOM 649 C C . ALA A 1 86 ? -8.75 -10.438 -5.012 1 85.12 86 ALA A C 1
ATOM 651 O O . ALA A 1 86 ? -8.953 -11.625 -5.254 1 85.12 86 ALA A O 1
ATOM 652 N N . LYS A 1 87 ? -9.273 -9.43 -5.656 1 84.31 87 LYS A N 1
ATOM 653 C CA . LYS A 1 87 ? -10.352 -9.758 -6.582 1 84.31 87 LYS A CA 1
ATOM 654 C C . LYS A 1 87 ? -9.867 -9.742 -8.023 1 84.31 87 LYS A C 1
ATOM 656 O O . LYS A 1 87 ? -10.227 -10.617 -8.82 1 84.31 87 LYS A O 1
ATOM 661 N N . PHE A 1 88 ? -8.977 -8.75 -8.359 1 81.94 88 PHE A N 1
ATOM 662 C CA . PHE A 1 88 ? -8.75 -8.516 -9.781 1 81.94 88 PHE A CA 1
ATOM 663 C C . PHE A 1 88 ? -7.305 -8.836 -10.156 1 81.94 88 PHE A C 1
ATOM 665 O O . PHE A 1 88 ? -7.039 -9.336 -11.25 1 81.94 88 PHE A O 1
ATOM 672 N N . VAL A 1 89 ? -6.402 -8.602 -9.352 1 81.25 89 VAL A N 1
ATOM 673 C CA . VAL A 1 89 ? -4.996 -8.609 -9.742 1 81.25 89 VAL A CA 1
ATOM 674 C C . VAL A 1 89 ? -4.414 -10.008 -9.531 1 81.25 89 VAL A C 1
ATOM 676 O O . VAL A 1 89 ? -3.83 -10.586 -10.453 1 81.25 89 VAL A O 1
ATOM 679 N N . ILE A 1 90 ? -4.5 -10.625 -8.383 1 78.75 90 ILE A N 1
ATOM 680 C CA . ILE A 1 90 ? -4.008 -11.977 -8.117 1 78.75 90 ILE A CA 1
ATOM 681 C C . ILE A 1 90 ? -5.18 -12.953 -8.109 1 78.75 90 ILE A C 1
ATOM 683 O O . ILE A 1 90 ? -5.16 -13.961 -8.82 1 78.75 90 ILE A O 1
ATOM 687 N N . GLY A 1 91 ? -6.141 -12.594 -7.477 1 77.25 91 GLY A N 1
ATOM 688 C CA . GLY A 1 91 ? -7.336 -13.414 -7.41 1 77.25 91 GLY A CA 1
ATOM 689 C C . GLY A 1 91 ? -7.098 -14.758 -6.734 1 77.25 91 GLY A C 1
ATOM 690 O O . GLY A 1 91 ? -6.133 -14.914 -5.984 1 77.25 91 GLY A O 1
ATOM 691 N N . GLY A 1 92 ? -8.07 -15.711 -6.879 1 73.94 92 GLY A N 1
ATOM 692 C CA . GLY A 1 92 ? -7.992 -17.031 -6.258 1 73.94 92 GLY A CA 1
ATOM 693 C C . GLY A 1 92 ? -8 -18.156 -7.266 1 73.94 92 GLY A C 1
ATOM 694 O O . GLY A 1 92 ? -7.801 -17.938 -8.461 1 73.94 92 GLY A O 1
ATOM 695 N N . CYS A 1 93 ? -8.195 -19.281 -6.734 1 73.12 93 CYS A N 1
ATOM 696 C CA . CYS A 1 93 ? -8.211 -20.5 -7.539 1 73.12 93 CYS A CA 1
ATOM 697 C C . CYS A 1 93 ? -9.289 -20.422 -8.617 1 73.12 93 CYS A C 1
ATOM 699 O O . CYS A 1 93 ? -10.297 -19.734 -8.445 1 73.12 93 CYS A O 1
ATOM 701 N N . LYS A 1 94 ? -9.023 -20.969 -9.766 1 71.88 94 LYS A N 1
ATOM 702 C CA . LYS A 1 94 ? -9.922 -20.984 -10.914 1 71.88 94 LYS A CA 1
ATOM 703 C C . LYS A 1 94 ? -11.211 -21.734 -10.594 1 71.88 94 LYS A C 1
ATOM 705 O O . LYS A 1 94 ? -12.266 -21.438 -11.172 1 71.88 94 LYS A O 1
ATOM 710 N N . HIS A 1 95 ? -11.102 -22.594 -9.562 1 71.75 95 HIS A N 1
ATOM 711 C CA . HIS A 1 95 ? -12.289 -23.375 -9.266 1 71.75 95 HIS A CA 1
ATOM 712 C C . HIS A 1 95 ? -13.234 -22.625 -8.336 1 71.75 95 HIS A C 1
ATOM 714 O O . HIS A 1 95 ? -12.828 -22.188 -7.258 1 71.75 95 HIS A O 1
ATOM 720 N N . ALA A 1 96 ? -14.398 -22.219 -8.773 1 73.06 96 ALA A N 1
ATOM 721 C CA . ALA A 1 96 ? -15.391 -21.453 -8.023 1 73.06 96 ALA A CA 1
ATOM 722 C C . ALA A 1 96 ? -15.695 -22.125 -6.684 1 73.06 96 ALA A C 1
ATOM 724 O O . ALA A 1 96 ? -16.109 -21.453 -5.734 1 73.06 96 ALA A O 1
ATOM 725 N N . GLY A 1 97 ? -15.43 -23.406 -6.605 1 68.31 97 GLY A N 1
ATOM 726 C CA . GLY A 1 97 ? -15.742 -24.125 -5.383 1 68.31 97 GLY A CA 1
ATOM 727 C C . GLY A 1 97 ? -14.594 -24.156 -4.395 1 68.31 97 GLY A C 1
ATOM 728 O O . GLY A 1 97 ? -14.711 -24.719 -3.307 1 68.31 97 GLY A O 1
ATOM 729 N N . ALA A 1 98 ? -13.57 -23.453 -4.832 1 76.38 98 ALA A N 1
ATOM 730 C CA . ALA A 1 98 ? -12.406 -23.484 -3.945 1 76.38 98 ALA A CA 1
ATOM 731 C C . ALA A 1 98 ? -12.648 -22.609 -2.713 1 76.38 98 ALA A C 1
ATOM 733 O O . ALA A 1 98 ? -13.438 -21.656 -2.756 1 76.38 98 ALA A O 1
ATOM 734 N N . ALA A 1 99 ? -12.125 -22.906 -1.485 1 74.19 99 ALA A N 1
ATOM 735 C CA . ALA A 1 99 ? -12.281 -22.188 -0.223 1 74.19 99 ALA A CA 1
ATOM 736 C C . ALA A 1 99 ? -11.875 -20.719 -0.367 1 74.19 99 ALA A C 1
ATOM 738 O O . ALA A 1 99 ? -12.492 -19.844 0.233 1 74.19 99 ALA A O 1
ATOM 739 N N . CYS A 1 100 ? -10.961 -20.406 -1.214 1 77.81 100 CYS A N 1
ATOM 740 C CA . CYS A 1 100 ? -10.492 -19.031 -1.408 1 77.81 100 CYS A CA 1
ATOM 741 C C . CYS A 1 100 ? -11.523 -18.203 -2.164 1 77.81 100 CYS A C 1
ATOM 743 O O . CYS A 1 100 ? -11.742 -17.031 -1.846 1 77.81 100 CYS A O 1
ATOM 745 N N . GLN A 1 101 ? -12.195 -18.812 -3.037 1 78.44 101 GLN A N 1
ATOM 746 C CA . GLN A 1 101 ? -13.188 -18.125 -3.852 1 78.44 101 GLN A CA 1
ATOM 747 C C . GLN A 1 101 ? -14.5 -17.953 -3.09 1 78.44 101 GLN A C 1
ATOM 749 O O . GLN A 1 101 ? -15.18 -16.938 -3.24 1 78.44 101 GLN A O 1
ATOM 754 N N . MET A 1 102 ? -14.75 -18.922 -2.174 1 77.31 102 MET A N 1
ATOM 755 C CA . MET A 1 102 ? -16.062 -18.922 -1.523 1 77.31 102 MET A CA 1
ATOM 756 C C . MET A 1 102 ? -16.016 -18.141 -0.214 1 77.31 102 MET A C 1
ATOM 758 O O . MET A 1 102 ? -17.016 -17.562 0.208 1 77.31 102 MET A O 1
ATOM 762 N N . LYS A 1 103 ? -14.797 -18.062 0.306 1 80.5 103 LYS A N 1
ATOM 763 C CA . LYS A 1 103 ? -14.75 -17.469 1.639 1 80.5 103 LYS A CA 1
ATOM 764 C C . LYS A 1 103 ? -13.719 -16.344 1.702 1 80.5 103 LYS A C 1
ATOM 766 O O . LYS A 1 103 ? -14.047 -15.211 2.045 1 80.5 103 LYS A O 1
ATOM 771 N N . THR A 1 104 ? -12.5 -16.562 1.208 1 81.44 104 THR A N 1
ATOM 772 C CA . THR A 1 104 ? -11.383 -15.641 1.421 1 81.44 104 THR A CA 1
ATOM 773 C C . THR A 1 104 ? -11.555 -14.375 0.59 1 81.44 104 THR A C 1
ATOM 775 O O . THR A 1 104 ? -11.5 -13.266 1.122 1 81.44 104 THR A O 1
ATOM 778 N N . ILE A 1 105 ? -11.914 -14.492 -0.68 1 86.25 105 ILE A N 1
ATOM 779 C CA . ILE A 1 105 ? -11.977 -13.367 -1.604 1 86.25 105 ILE A CA 1
ATOM 780 C C . ILE A 1 105 ? -13.164 -12.469 -1.248 1 86.25 105 ILE A C 1
ATOM 782 O O . ILE A 1 105 ? -13.016 -11.25 -1.138 1 86.25 105 ILE A O 1
ATOM 786 N N . PRO A 1 106 ? -14.281 -13.086 -1.002 1 86.06 106 PRO A N 1
ATOM 787 C CA . PRO A 1 106 ? -15.398 -12.219 -0.629 1 86.06 106 PRO A CA 1
ATOM 788 C C . PRO A 1 106 ? -15.203 -11.547 0.724 1 86.06 106 PRO A C 1
ATOM 790 O O . PRO A 1 106 ? -15.594 -10.391 0.904 1 86.06 106 PRO A O 1
ATOM 793 N N . ALA A 1 107 ? -14.625 -12.203 1.615 1 87.81 107 ALA A N 1
ATOM 794 C CA . ALA A 1 107 ? -14.375 -11.633 2.934 1 87.81 107 ALA A CA 1
ATOM 795 C C . ALA A 1 107 ? -13.398 -10.461 2.846 1 87.81 107 ALA A C 1
ATOM 797 O O . ALA A 1 107 ? -13.641 -9.398 3.428 1 87.81 107 ALA A O 1
ATOM 798 N N . VAL A 1 108 ? -12.367 -10.688 2.133 1 88.44 108 VAL A N 1
ATOM 799 C CA . VAL A 1 108 ? -11.359 -9.641 1.962 1 88.44 108 VAL A CA 1
ATOM 800 C C . VAL A 1 108 ? -11.961 -8.461 1.201 1 88.44 108 VAL A C 1
ATOM 802 O O . VAL A 1 108 ? -11.719 -7.305 1.55 1 88.44 108 VAL A O 1
ATOM 805 N N . SER A 1 109 ? -12.805 -8.773 0.223 1 90.88 109 SER A N 1
ATOM 806 C CA . SER A 1 109 ? -13.43 -7.727 -0.581 1 90.88 109 SER A CA 1
ATOM 807 C C . SER A 1 109 ? -14.383 -6.883 0.257 1 90.88 109 SER A C 1
ATOM 809 O O . SER A 1 109 ? -14.32 -5.652 0.229 1 90.88 109 SER A O 1
ATOM 811 N N . PHE A 1 110 ? -15.141 -7.562 0.952 1 91.5 110 PHE A N 1
ATOM 812 C CA . PHE A 1 110 ? -16.109 -6.867 1.793 1 91.5 110 PHE A CA 1
ATOM 813 C C . PHE A 1 110 ? -15.406 -6.027 2.85 1 91.5 110 PHE A C 1
ATOM 815 O O . PHE A 1 110 ? -15.75 -4.859 3.049 1 91.5 110 PHE A O 1
ATOM 822 N N . CYS A 1 111 ? -14.422 -6.543 3.482 1 92.62 111 CYS A N 1
ATOM 823 C CA . CYS A 1 111 ? -13.695 -5.852 4.539 1 92.62 111 CYS A CA 1
ATOM 824 C C . CYS A 1 111 ? -12.938 -4.648 3.984 1 92.62 111 CYS A C 1
ATOM 826 O O . CYS A 1 111 ? -12.922 -3.582 4.602 1 92.62 111 CYS A O 1
ATOM 828 N N . SER A 1 112 ? -12.32 -4.793 2.875 1 95.19 112 SER A N 1
ATOM 829 C CA . SER A 1 112 ? -11.555 -3.717 2.258 1 95.19 112 SER A CA 1
ATOM 830 C C . SER A 1 112 ? -12.453 -2.545 1.88 1 95.19 112 SER A C 1
ATOM 832 O O . SER A 1 112 ? -12.086 -1.385 2.094 1 95.19 112 SER A O 1
ATOM 834 N N . ILE A 1 113 ? -13.625 -2.887 1.336 1 94.88 113 ILE A N 1
ATOM 835 C CA . ILE A 1 113 ? -14.57 -1.847 0.931 1 94.88 113 ILE A CA 1
ATOM 836 C C . ILE A 1 113 ? -15.07 -1.098 2.162 1 94.88 113 ILE A C 1
ATOM 838 O O . ILE A 1 113 ? -15.141 0.134 2.162 1 94.88 113 ILE A O 1
ATOM 842 N N . ILE A 1 114 ? -15.352 -1.798 3.152 1 95.25 114 ILE A N 1
ATOM 843 C CA . ILE A 1 114 ? -15.828 -1.187 4.391 1 95.25 114 ILE A CA 1
ATOM 844 C C . ILE A 1 114 ? -14.742 -0.282 4.965 1 95.25 114 ILE A C 1
ATOM 846 O O . ILE A 1 114 ? -15.016 0.841 5.391 1 95.25 114 ILE A O 1
ATOM 850 N N . LEU A 1 115 ? -13.531 -0.828 4.98 1 96.25 115 LEU A N 1
ATOM 851 C CA . LEU A 1 115 ? -12.414 -0.045 5.492 1 96.25 115 LEU A CA 1
ATOM 852 C C . LEU A 1 115 ? -12.227 1.233 4.684 1 96.25 115 LEU A C 1
ATOM 854 O O . LEU A 1 115 ? -11.984 2.301 5.25 1 96.25 115 LEU A O 1
ATOM 858 N N . ALA A 1 116 ? -12.414 1.133 3.381 1 96.19 116 ALA A N 1
ATOM 859 C CA . ALA A 1 116 ? -12.289 2.303 2.516 1 96.19 116 ALA A CA 1
ATOM 860 C C . ALA A 1 116 ? -13.352 3.346 2.84 1 96.19 116 ALA A C 1
ATOM 862 O O . ALA A 1 116 ? -13.047 4.535 2.951 1 96.19 116 ALA A O 1
ATOM 863 N N . ILE A 1 117 ? -14.516 2.895 3.051 1 96 117 ILE A N 1
ATOM 864 C CA . ILE A 1 117 ? -15.633 3.791 3.328 1 96 117 ILE A CA 1
ATOM 865 C C . ILE A 1 117 ? -15.43 4.469 4.68 1 96 117 ILE A C 1
ATOM 867 O O . ILE A 1 117 ? -15.578 5.688 4.805 1 96 117 ILE A O 1
ATOM 871 N N . ILE A 1 118 ? -15.094 3.736 5.652 1 96.31 118 ILE A N 1
ATOM 872 C CA . ILE A 1 118 ? -14.867 4.27 6.988 1 96.31 118 ILE A CA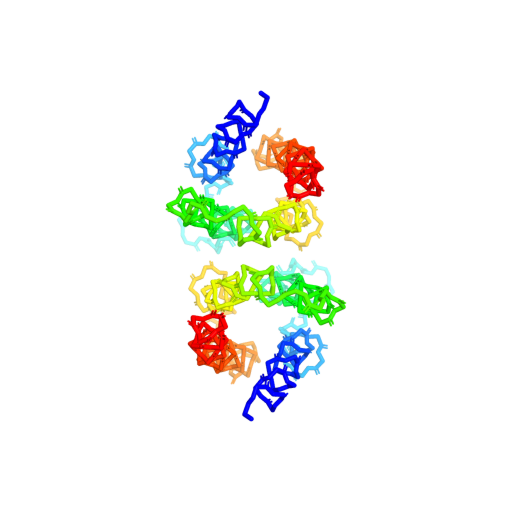 1
ATOM 873 C C . ILE A 1 118 ? -13.719 5.285 6.949 1 96.31 118 ILE A C 1
ATOM 875 O O . ILE A 1 118 ? -13.781 6.324 7.609 1 96.31 118 ILE A O 1
ATOM 879 N N . SER A 1 119 ? -12.711 4.988 6.203 1 96.38 119 SER A N 1
ATOM 880 C CA . SER A 1 119 ? -11.539 5.859 6.133 1 96.38 119 SER A CA 1
ATOM 881 C C . SER A 1 119 ? -11.875 7.172 5.426 1 96.38 119 SER A C 1
ATOM 883 O O . SER A 1 119 ? -11.391 8.234 5.82 1 96.38 119 SER A O 1
ATOM 885 N N . ILE A 1 120 ? -12.688 7.066 4.375 1 95.81 120 ILE A N 1
ATOM 886 C CA . ILE A 1 120 ? -13.102 8.281 3.672 1 95.81 120 ILE A CA 1
ATOM 887 C C . ILE A 1 120 ? -13.961 9.141 4.594 1 95.81 120 ILE A C 1
ATOM 889 O O . ILE A 1 120 ? -13.797 10.359 4.641 1 95.81 120 ILE A O 1
ATOM 893 N N . ALA A 1 121 ? -14.82 8.5 5.297 1 94.69 121 ALA A N 1
ATOM 894 C CA . ALA A 1 121 ? -15.641 9.227 6.266 1 94.69 121 ALA A CA 1
ATOM 895 C C . ALA A 1 121 ? -14.773 9.906 7.32 1 94.69 121 ALA A C 1
ATOM 897 O O . ALA A 1 121 ? -15.016 11.07 7.672 1 94.69 121 ALA A O 1
ATOM 898 N N . TYR A 1 122 ? -13.797 9.195 7.777 1 95.75 122 TYR A N 1
ATOM 899 C CA . TYR A 1 122 ? -12.914 9.758 8.797 1 95.75 122 TYR A CA 1
ATOM 900 C C . TYR A 1 122 ? -12.117 10.938 8.242 1 95.75 122 TYR A C 1
ATOM 902 O O . TYR A 1 122 ? -11.914 11.93 8.938 1 95.75 122 TYR A O 1
ATOM 910 N N . LEU A 1 123 ? -11.758 10.836 7.031 1 94.5 123 LEU A N 1
ATOM 911 C CA . LEU A 1 123 ? -11.016 11.922 6.398 1 94.5 123 LEU A CA 1
ATOM 912 C C . LEU A 1 123 ? -11.852 13.195 6.355 1 94.5 123 LEU A C 1
ATOM 914 O O . LEU A 1 123 ? -11.336 14.289 6.594 1 94.5 123 LEU A O 1
ATOM 918 N N . VAL A 1 124 ? -13.047 13.047 6.051 1 94.44 124 VAL A N 1
ATOM 919 C CA . VAL A 1 124 ? -13.938 14.203 5.949 1 94.44 124 VAL A CA 1
ATOM 920 C C . VAL A 1 124 ? -14.102 14.852 7.324 1 94.44 124 VAL A C 1
ATOM 922 O O . VAL A 1 124 ? -14.047 16.078 7.453 1 94.44 124 VAL A O 1
ATOM 925 N N . VAL A 1 125 ? -14.32 14.055 8.281 1 93.31 125 VAL A N 1
ATOM 926 C CA . VAL A 1 125 ? -14.523 14.562 9.633 1 93.31 125 VAL A CA 1
ATOM 927 C C . VAL A 1 125 ? -13.25 15.25 10.117 1 93.31 125 VAL A C 1
ATOM 929 O O . VAL A 1 125 ? -13.305 16.312 10.734 1 93.31 125 VAL A O 1
ATOM 932 N N . LEU A 1 126 ? -12.156 14.625 9.852 1 92.88 126 LEU A N 1
ATOM 933 C CA . LEU A 1 126 ? -10.875 15.195 10.273 1 92.88 126 LEU A CA 1
ATOM 934 C C . LEU A 1 126 ? -10.602 16.516 9.555 1 92.88 126 LEU A C 1
ATOM 936 O O . LEU A 1 126 ? -10.102 17.469 10.156 1 92.88 126 LEU A O 1
ATOM 940 N N . LYS A 1 127 ? -10.891 16.531 8.281 1 92.62 127 LYS A N 1
ATOM 941 C CA . LYS A 1 127 ? -10.695 17.766 7.516 1 92.62 127 LYS A CA 1
ATOM 942 C C . LYS A 1 127 ? -11.555 18.891 8.07 1 92.62 127 LYS A C 1
ATOM 944 O O . LYS A 1 127 ? -11.109 20.047 8.125 1 92.62 127 LYS A O 1
ATOM 949 N N . LYS A 1 128 ? -12.734 18.578 8.414 1 92.62 128 LYS A N 1
ATOM 950 C CA . LYS A 1 128 ? -13.617 19.578 9.016 1 92.62 128 LYS A CA 1
ATOM 951 C C . LYS A 1 128 ? -13.039 20.125 10.32 1 92.62 128 LYS A C 1
ATOM 953 O O . LYS A 1 128 ? -13.109 21.328 10.586 1 92.62 128 LYS A O 1
ATOM 958 N N . SER A 1 129 ? -12.453 19.203 11.039 1 90.5 129 SER A N 1
ATOM 959 C CA . SER A 1 129 ? -11.852 19.609 12.305 1 90.5 129 SER A CA 1
ATOM 960 C C . SER A 1 129 ? -10.648 20.516 12.086 1 90.5 129 SER A C 1
ATOM 962 O O . SER A 1 129 ? -10.438 21.469 12.852 1 90.5 129 SER A O 1
ATOM 964 N N . ILE A 1 130 ? -9.875 20.312 11.047 1 90.5 130 ILE A N 1
ATOM 965 C CA . ILE A 1 130 ? -8.695 21.109 10.734 1 90.5 130 ILE A CA 1
ATOM 966 C C . ILE A 1 130 ? -9.117 22.5 10.25 1 90.5 130 ILE A C 1
ATOM 968 O O . ILE A 1 130 ? -8.5 23.5 10.609 1 90.5 130 ILE A O 1
ATOM 972 N N . ASP A 1 131 ? -10.141 22.516 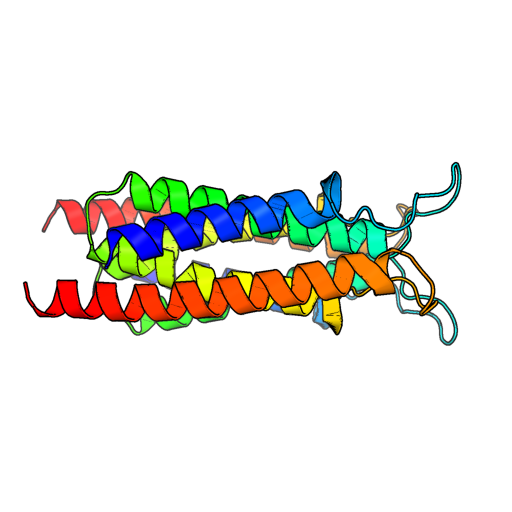9.477 1 88.81 131 ASP A N 1
ATOM 973 C CA . ASP A 1 131 ? -10.609 23.781 8.891 1 88.81 131 ASP A CA 1
ATOM 974 C C . ASP A 1 131 ? -11.266 24.656 9.953 1 88.81 131 ASP A C 1
ATOM 976 O O . ASP A 1 131 ? -11.281 25.891 9.82 1 88.81 131 ASP A O 1
ATOM 980 N N . GLU A 1 132 ? -11.797 24.062 10.914 1 84.94 132 GLU A N 1
ATOM 981 C CA . GLU A 1 132 ? -12.453 24.828 11.977 1 84.94 132 GLU A CA 1
ATOM 982 C C . GLU A 1 132 ? -11.43 25.406 12.945 1 84.94 132 GLU A C 1
ATOM 984 O O . GLU A 1 132 ? -11.711 26.391 13.641 1 84.94 132 GLU A O 1
ATOM 989 N N . LYS A 1 133 ? -10.242 25 13.008 1 72.25 133 LYS A N 1
ATOM 990 C CA . LYS A 1 133 ? -9.227 25.547 13.898 1 72.25 133 LYS A CA 1
ATOM 991 C C . LYS A 1 133 ? -8.477 26.703 13.227 1 72.25 133 LYS A C 1
ATOM 993 O O . LYS A 1 133 ? -8.141 27.688 13.875 1 72.25 133 LYS A O 1
ATOM 998 N N . MET B 1 1 ? 17.078 21.547 -1.728 1 74.12 1 MET B N 1
ATOM 999 C CA . MET B 1 1 ? 17.188 20.141 -1.369 1 74.12 1 MET B CA 1
ATOM 1000 C C . MET B 1 1 ? 15.828 19.469 -1.319 1 74.12 1 MET B C 1
ATOM 1002 O O . MET B 1 1 ? 15.625 18.406 -1.915 1 74.12 1 MET B O 1
ATOM 1006 N N . LYS B 1 2 ? 14.867 20.125 -1.031 1 86 2 LYS B N 1
ATOM 1007 C CA . LYS B 1 2 ? 13.523 19.562 -0.895 1 86 2 LYS B CA 1
ATOM 1008 C C . LYS B 1 2 ? 12.914 19.266 -2.26 1 86 2 LYS B C 1
ATOM 1010 O O . LYS B 1 2 ? 12.383 18.172 -2.486 1 86 2 LYS B O 1
ATOM 1015 N N . LYS B 1 3 ? 13.141 20.172 -3.137 1 88.94 3 LYS B N 1
ATOM 1016 C CA . LYS B 1 3 ? 12.555 20.016 -4.469 1 88.94 3 LYS B CA 1
ATOM 1017 C C . LYS B 1 3 ? 13.195 18.859 -5.227 1 88.94 3 LYS B C 1
ATOM 1019 O O . LYS B 1 3 ? 12.508 18.109 -5.922 1 88.94 3 LYS B O 1
ATOM 1024 N N . ILE B 1 4 ? 14.469 18.703 -5.074 1 91.75 4 ILE B N 1
ATOM 1025 C CA . ILE B 1 4 ? 15.203 17.641 -5.766 1 91.75 4 ILE B CA 1
ATOM 1026 C C . ILE B 1 4 ? 14.781 16.281 -5.234 1 91.75 4 ILE B C 1
ATOM 1028 O O . ILE B 1 4 ? 14.547 15.352 -6.012 1 91.75 4 ILE B O 1
ATOM 1032 N N . LEU B 1 5 ? 14.625 16.172 -3.98 1 92.81 5 LEU B N 1
ATOM 1033 C CA . LEU B 1 5 ? 14.25 14.906 -3.365 1 92.81 5 LEU B CA 1
ATOM 1034 C C . LEU B 1 5 ? 12.82 14.523 -3.74 1 92.81 5 LEU B C 1
ATOM 1036 O O . LEU B 1 5 ? 12.531 13.344 -3.959 1 92.81 5 LEU B O 1
ATOM 1040 N N . LYS B 1 6 ? 12.078 15.531 -3.834 1 91.12 6 LYS B N 1
ATOM 1041 C CA . LYS B 1 6 ? 10.688 15.32 -4.211 1 91.12 6 LYS B CA 1
ATOM 1042 C C . LYS B 1 6 ? 10.578 14.773 -5.633 1 91.12 6 LYS B C 1
ATOM 1044 O O . LYS B 1 6 ? 9.844 13.82 -5.887 1 91.12 6 LYS B O 1
ATOM 1049 N N . ILE B 1 7 ? 11.305 15.352 -6.484 1 92.69 7 ILE B N 1
ATOM 1050 C CA . ILE B 1 7 ? 11.297 14.938 -7.883 1 92.69 7 ILE B CA 1
ATOM 1051 C C . ILE B 1 7 ? 11.906 13.539 -8.008 1 92.69 7 ILE B C 1
ATOM 1053 O O . ILE B 1 7 ? 11.391 12.695 -8.75 1 92.69 7 ILE B O 1
ATOM 1057 N N . LEU B 1 8 ? 12.93 13.32 -7.309 1 93.69 8 LEU B N 1
ATOM 1058 C CA . LEU B 1 8 ? 13.594 12.016 -7.332 1 93.69 8 LEU B CA 1
ATOM 1059 C C . LEU B 1 8 ? 12.656 10.922 -6.836 1 93.69 8 LEU B C 1
ATOM 1061 O O . LEU B 1 8 ? 12.617 9.828 -7.406 1 93.69 8 LEU B O 1
ATOM 1065 N N . GLN B 1 9 ? 11.969 11.258 -5.824 1 94.94 9 GLN B N 1
ATOM 1066 C CA . GLN B 1 9 ? 11.031 10.305 -5.246 1 94.94 9 GLN B CA 1
ATOM 1067 C C . GLN B 1 9 ? 9.922 9.953 -6.234 1 94.94 9 GLN B C 1
ATOM 1069 O O . GLN B 1 9 ? 9.562 8.781 -6.383 1 94.94 9 GLN B O 1
ATOM 1074 N N . LEU B 1 10 ? 9.469 10.977 -6.902 1 94.56 10 LEU B N 1
ATOM 1075 C CA . LEU B 1 10 ? 8.391 10.781 -7.863 1 94.56 10 LEU B CA 1
ATOM 1076 C C . LEU B 1 10 ? 8.875 9.984 -9.07 1 94.56 10 LEU B C 1
ATOM 1078 O O . LEU B 1 10 ? 8.188 9.07 -9.531 1 94.56 10 LEU B O 1
ATOM 1082 N N . VAL B 1 11 ? 9.984 10.281 -9.492 1 93.69 11 VAL B N 1
ATOM 1083 C CA . VAL B 1 11 ? 10.57 9.594 -10.641 1 93.69 11 VAL B CA 1
ATOM 1084 C C . VAL B 1 11 ? 10.812 8.125 -10.289 1 93.69 11 VAL B C 1
ATOM 1086 O O . VAL B 1 11 ? 10.492 7.234 -11.078 1 93.69 11 VAL B O 1
ATOM 1089 N N . ALA B 1 12 ? 11.352 7.93 -9.125 1 94.75 12 ALA B N 1
ATOM 1090 C CA . ALA B 1 12 ? 11.609 6.566 -8.672 1 94.75 12 ALA B CA 1
ATOM 1091 C C . ALA B 1 12 ? 10.32 5.758 -8.586 1 94.75 12 ALA B C 1
ATOM 1093 O O . ALA B 1 12 ? 10.297 4.582 -8.961 1 94.75 12 ALA B O 1
ATOM 1094 N N . ALA B 1 13 ? 9.297 6.41 -8.086 1 95.31 13 ALA B N 1
ATOM 1095 C CA . ALA B 1 13 ? 8.008 5.738 -7.957 1 95.31 13 ALA B CA 1
ATOM 1096 C C . ALA B 1 13 ? 7.441 5.383 -9.328 1 95.31 13 ALA B C 1
ATOM 1098 O O . ALA B 1 13 ? 6.898 4.289 -9.516 1 95.31 13 ALA B O 1
ATOM 1099 N N . ILE B 1 14 ? 7.578 6.227 -10.352 1 93.94 14 ILE B N 1
ATOM 1100 C CA . ILE B 1 14 ? 7.082 5.996 -11.703 1 93.94 14 ILE B CA 1
ATOM 1101 C C . ILE B 1 14 ? 7.871 4.867 -12.359 1 93.94 14 ILE B C 1
ATOM 1103 O O . ILE B 1 14 ? 7.297 3.994 -13.008 1 93.94 14 ILE B O 1
ATOM 1107 N N . ILE B 1 15 ? 9.125 4.887 -12.125 1 91.69 15 ILE B N 1
ATOM 1108 C CA . ILE B 1 15 ? 9.977 3.836 -12.664 1 91.69 15 ILE B CA 1
ATOM 1109 C C . ILE B 1 15 ? 9.578 2.488 -12.07 1 91.69 15 ILE B C 1
ATOM 1111 O O . ILE B 1 15 ? 9.461 1.494 -12.789 1 91.69 15 ILE B O 1
ATOM 1115 N N . LEU B 1 16 ? 9.391 2.484 -10.797 1 9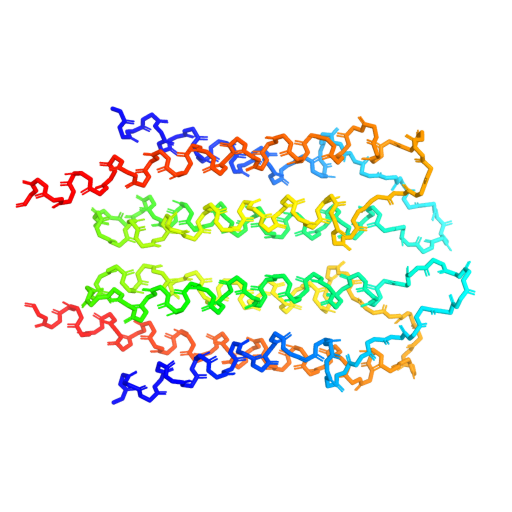1.56 16 LEU B N 1
ATOM 1116 C CA . LEU B 1 16 ? 8.992 1.26 -10.109 1 91.56 16 LEU B CA 1
ATOM 1117 C C . LEU B 1 16 ? 7.672 0.73 -10.656 1 91.56 16 LEU B C 1
ATOM 1119 O O . LEU B 1 16 ? 7.496 -0.482 -10.797 1 91.56 16 LEU B O 1
ATOM 1123 N N . ALA B 1 17 ? 6.762 1.598 -11.016 1 90.12 17 ALA B N 1
ATOM 1124 C CA . ALA B 1 17 ? 5.453 1.216 -11.547 1 90.12 17 ALA B CA 1
ATOM 1125 C C . ALA B 1 17 ? 5.57 0.659 -12.961 1 90.12 17 ALA B C 1
ATOM 1127 O O . ALA B 1 17 ? 4.738 -0.144 -13.391 1 90.12 17 ALA B O 1
ATOM 1128 N N . LEU B 1 18 ? 6.57 1.067 -13.594 1 87.56 18 LEU B N 1
ATOM 1129 C CA . LEU B 1 18 ? 6.734 0.678 -14.984 1 87.56 18 LEU B CA 1
ATOM 1130 C C . LEU B 1 18 ? 7.629 -0.551 -15.109 1 87.56 18 LEU B C 1
ATOM 1132 O O . LEU B 1 18 ? 7.602 -1.246 -16.125 1 87.56 18 LEU B O 1
ATOM 1136 N N . ILE B 1 19 ? 8.391 -0.892 -14.109 1 80.94 19 ILE B N 1
ATOM 1137 C CA . ILE B 1 19 ? 9.352 -1.984 -14.141 1 80.94 19 ILE B CA 1
ATOM 1138 C C . ILE B 1 19 ? 8.641 -3.291 -14.484 1 80.94 19 ILE B C 1
ATOM 1140 O O . ILE B 1 19 ? 9.031 -3.988 -15.422 1 80.94 19 ILE B O 1
ATOM 1144 N N . PRO B 1 20 ? 7.582 -3.736 -13.805 1 73.5 20 PRO B N 1
ATOM 1145 C CA . PRO B 1 20 ? 7.016 -5.07 -14.016 1 73.5 20 PRO B CA 1
ATOM 1146 C C . PRO B 1 20 ? 6.32 -5.207 -15.367 1 73.5 20 PRO B C 1
ATOM 1148 O O . PRO B 1 20 ? 6.215 -6.312 -15.906 1 73.5 20 PRO B O 1
ATOM 1151 N N . LYS B 1 21 ? 5.926 -4.012 -16.016 1 71.94 21 LYS B N 1
ATOM 1152 C CA . LYS B 1 21 ? 5.164 -4.129 -17.25 1 71.94 21 LYS B CA 1
ATOM 1153 C C . LYS B 1 21 ? 6.027 -3.787 -18.469 1 71.94 21 LYS B C 1
ATOM 1155 O O . LYS B 1 21 ? 5.742 -4.223 -19.578 1 71.94 21 LYS B O 1
ATOM 1160 N N . VAL B 1 22 ? 7.031 -3.07 -18.188 1 69.5 22 VAL B N 1
ATOM 1161 C CA . VAL B 1 22 ? 7.703 -2.539 -19.359 1 69.5 22 VAL B CA 1
ATOM 1162 C C . VAL B 1 22 ? 9.164 -2.975 -19.375 1 69.5 22 VAL B C 1
ATOM 1164 O O . VAL B 1 22 ? 9.703 -3.355 -20.406 1 69.5 22 VAL B O 1
ATOM 1167 N N . ILE B 1 23 ? 9.734 -3.014 -18.297 1 64.12 23 ILE B N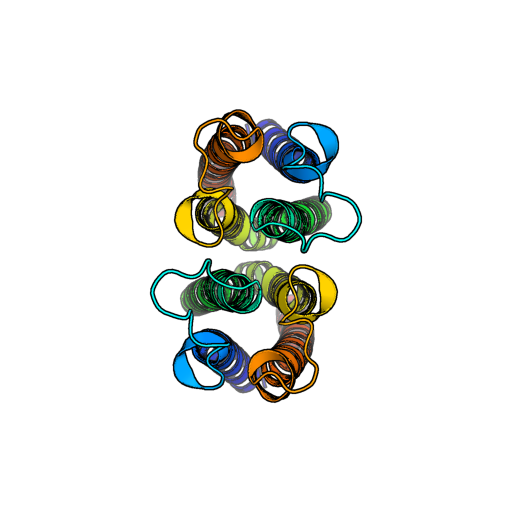 1
ATOM 1168 C CA . ILE B 1 23 ? 11.188 -3.174 -18.312 1 64.12 23 ILE B CA 1
ATOM 1169 C C . ILE B 1 23 ? 11.547 -4.637 -18.062 1 64.12 23 ILE B C 1
ATOM 1171 O O . ILE B 1 23 ? 12.375 -5.207 -18.781 1 64.12 23 ILE B O 1
ATOM 1175 N N . ALA B 1 24 ? 11 -5.199 -17.031 1 61.94 24 ALA B N 1
ATOM 1176 C CA . ALA B 1 24 ? 11.289 -6.582 -16.672 1 61.94 24 ALA B CA 1
ATOM 1177 C C . ALA B 1 24 ? 10.008 -7.41 -16.594 1 61.94 24 ALA B C 1
ATOM 1179 O O . ALA B 1 24 ? 9.469 -7.637 -15.508 1 61.94 24 ALA B O 1
ATOM 1180 N N . LYS B 1 25 ? 9.523 -7.691 -17.844 1 62.47 25 LYS B N 1
ATOM 1181 C CA . LYS B 1 25 ? 8.289 -8.469 -17.938 1 62.47 25 LYS B CA 1
ATOM 1182 C C . LYS B 1 25 ? 8.508 -9.898 -17.453 1 62.47 25 LYS B C 1
ATOM 1184 O O . LYS B 1 25 ? 9.5 -10.539 -17.828 1 62.47 25 LYS B O 1
ATOM 1189 N N . PRO B 1 26 ? 7.633 -10.148 -16.391 1 64.06 26 PRO B N 1
ATOM 1190 C CA . PRO B 1 26 ? 7.805 -11.516 -15.883 1 64.06 26 PRO B CA 1
ATOM 1191 C C . PRO B 1 26 ? 7.602 -12.57 -16.969 1 64.06 26 PRO B C 1
ATOM 1193 O O . PRO B 1 26 ? 7.344 -12.234 -18.125 1 64.06 26 PRO B O 1
ATOM 1196 N N . CYS B 1 27 ? 7.727 -13.766 -16.594 1 66.06 27 CYS B N 1
ATOM 1197 C CA . CYS B 1 27 ? 7.66 -14.898 -17.5 1 66.06 27 CYS B CA 1
ATOM 1198 C C . CYS B 1 27 ? 6.355 -14.891 -18.297 1 66.06 27 CYS B C 1
ATOM 1200 O O . CYS B 1 27 ? 5.32 -14.453 -17.781 1 66.06 27 CYS B O 1
ATOM 1202 N N . MET B 1 28 ? 6.387 -14.906 -19.547 1 65.06 28 MET B N 1
ATOM 1203 C CA . MET B 1 28 ? 5.23 -14.93 -20.453 1 65.06 28 MET B CA 1
ATOM 1204 C C . MET B 1 28 ? 4.289 -16.078 -20.094 1 65.06 28 MET B C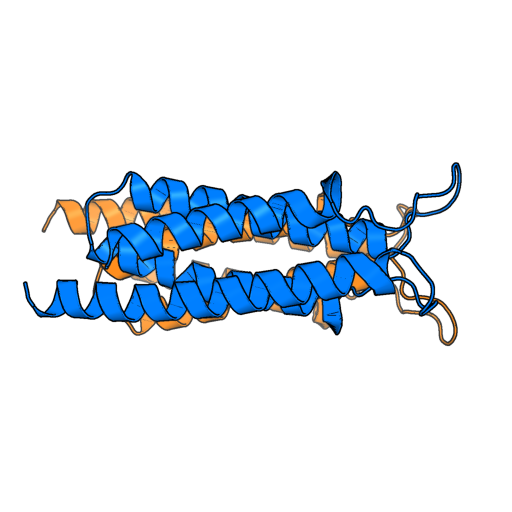 1
ATOM 1206 O O . MET B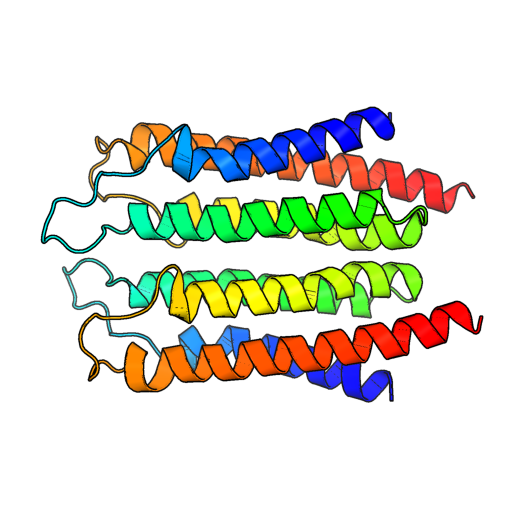 1 28 ? 4.738 -17.188 -19.781 1 65.06 28 MET B O 1
ATOM 1210 N N . VAL B 1 29 ? 3.08 -15.656 -19.703 1 61.66 29 VAL B N 1
ATOM 1211 C CA . VAL B 1 29 ? 2.062 -16.672 -19.453 1 61.66 29 VAL B CA 1
ATOM 1212 C C . VAL B 1 29 ? 1.861 -17.516 -20.719 1 61.66 29 VAL B C 1
ATOM 1214 O O . VAL B 1 29 ? 1.616 -16.969 -21.797 1 61.66 29 VAL B O 1
ATOM 1217 N N . MET B 1 30 ? 2.389 -18.703 -20.688 1 59.5 30 MET B N 1
ATOM 1218 C CA . MET B 1 30 ? 2.176 -19.562 -21.844 1 59.5 30 MET B CA 1
ATOM 1219 C C . MET B 1 30 ? 0.686 -19.75 -22.125 1 59.5 30 MET B C 1
ATOM 1221 O O . MET B 1 30 ? -0.117 -19.812 -21.188 1 59.5 30 MET B O 1
ATOM 1225 N N . PRO B 1 31 ? 0.209 -19.453 -23.406 1 60.22 31 PRO B N 1
ATOM 1226 C CA . PRO B 1 31 ? -1.187 -19.688 -23.781 1 60.22 31 PRO B CA 1
ATOM 1227 C C . PRO B 1 31 ? -1.741 -20.984 -23.219 1 60.22 31 PRO B C 1
ATOM 1229 O O . PRO B 1 31 ? -1.141 -22.047 -23.391 1 60.22 31 PRO B O 1
ATOM 1232 N N . GLY B 1 32 ? -2.871 -20.922 -22.375 1 57.59 32 GLY B N 1
ATOM 1233 C CA . GLY B 1 32 ? -3.502 -22.094 -21.797 1 57.59 32 GLY B CA 1
ATOM 1234 C C . GLY B 1 32 ? -2.986 -22.453 -20.422 1 57.59 32 GLY B C 1
ATOM 1235 O O . GLY B 1 32 ? -3.469 -23.391 -19.797 1 57.59 32 GLY B O 1
ATOM 1236 N N . LYS B 1 33 ? -1.747 -21.844 -20.031 1 61.44 33 LYS B N 1
ATOM 1237 C CA . LYS B 1 33 ? -1.188 -22.203 -18.734 1 61.44 33 LYS B CA 1
ATOM 1238 C C . LYS B 1 33 ? -1.5 -21.125 -17.688 1 61.44 33 LYS B C 1
ATOM 1240 O O . LYS B 1 33 ? -1.789 -19.984 -18.031 1 61.44 33 LYS B O 1
ATOM 1245 N N . MET B 1 34 ? -1.69 -21.5 -16.531 1 63.78 34 MET B N 1
ATOM 1246 C CA . MET B 1 34 ? -1.995 -20.641 -15.383 1 63.78 34 MET B CA 1
ATOM 1247 C C . MET B 1 34 ? -0.872 -19.641 -15.141 1 63.78 34 MET B C 1
ATOM 1249 O O . MET B 1 34 ? 0.303 -19.953 -15.336 1 63.78 34 MET B O 1
ATOM 1253 N N . PRO B 1 35 ? -1.269 -18.406 -15.109 1 67.5 35 PRO B N 1
ATOM 1254 C CA . PRO B 1 35 ? -0.235 -17.422 -14.812 1 67.5 35 PRO B CA 1
ATOM 1255 C C . PRO B 1 35 ? 0.651 -17.812 -13.641 1 67.5 35 PRO B C 1
ATOM 1257 O O . PRO B 1 35 ? 0.157 -18.359 -12.641 1 67.5 35 PRO B O 1
ATOM 1260 N N . MET B 1 36 ? 1.899 -17.797 -14.008 1 72.81 36 MET B N 1
ATOM 1261 C CA . MET B 1 36 ? 2.869 -18.172 -12.984 1 72.81 36 MET B CA 1
ATOM 1262 C C . MET B 1 36 ? 2.898 -17.156 -11.852 1 72.81 36 MET B C 1
ATOM 1264 O O . MET B 1 36 ? 2.215 -16.125 -11.922 1 72.81 36 MET B O 1
ATOM 1268 N N . LYS B 1 37 ? 3.58 -17.391 -10.805 1 73.62 37 LYS B N 1
ATOM 1269 C CA . LYS B 1 37 ? 3.676 -16.531 -9.625 1 73.62 37 LYS B CA 1
ATOM 1270 C C . LYS B 1 37 ? 4.289 -15.188 -9.969 1 73.62 37 LYS B C 1
ATOM 1272 O O . LYS B 1 37 ? 3.939 -14.164 -9.367 1 73.62 37 LYS B O 1
ATOM 1277 N N . CYS B 1 38 ? 5.117 -15.203 -11.031 1 76.56 38 CYS B N 1
ATOM 1278 C CA . CYS B 1 38 ? 5.777 -13.961 -11.398 1 76.56 38 CYS B CA 1
ATOM 1279 C C . CYS B 1 38 ? 4.785 -12.977 -12.008 1 76.56 38 CYS B C 1
ATOM 1281 O O . CYS B 1 38 ? 4.949 -11.758 -11.875 1 76.56 38 CYS B O 1
ATOM 1283 N N . PHE B 1 39 ? 3.838 -13.594 -12.695 1 77.69 39 PHE B N 1
ATOM 1284 C CA . PHE B 1 39 ? 2.807 -12.727 -13.258 1 77.69 39 PHE B CA 1
ATOM 1285 C C . PHE B 1 39 ? 2.023 -12.023 -12.156 1 77.69 39 PHE B C 1
ATOM 1287 O O . PHE B 1 39 ? 1.812 -10.812 -12.219 1 77.69 39 PHE B O 1
ATOM 1294 N N . HIS B 1 40 ? 1.696 -12.734 -11.133 1 79.19 40 HIS B N 1
ATOM 1295 C CA . HIS B 1 40 ? 0.948 -12.18 -10.008 1 79.19 40 HIS B CA 1
ATOM 1296 C C . HIS B 1 40 ? 1.8 -11.203 -9.203 1 79.19 40 HIS B C 1
ATOM 1298 O O . HIS B 1 40 ? 1.297 -10.18 -8.719 1 79.19 40 HIS B O 1
ATOM 1304 N N . MET B 1 41 ? 3.066 -11.508 -9.109 1 81.38 41 MET B N 1
ATOM 1305 C CA . MET B 1 41 ? 4 -10.633 -8.406 1 81.38 41 MET B CA 1
ATOM 1306 C C . MET B 1 41 ? 4.129 -9.289 -9.117 1 81.38 41 MET B C 1
ATOM 1308 O O . MET B 1 41 ? 4.055 -8.234 -8.484 1 81.38 41 MET B O 1
ATOM 1312 N N . SER B 1 42 ? 4.266 -9.359 -10.414 1 82.44 42 SER B N 1
ATOM 1313 C CA . SER B 1 42 ? 4.418 -8.148 -11.203 1 82.44 42 SER B CA 1
ATOM 1314 C C . SER B 1 42 ? 3.176 -7.266 -11.109 1 82.44 42 SER B C 1
ATOM 1316 O O . SER B 1 42 ? 3.281 -6.043 -10.984 1 82.44 42 SER B O 1
ATOM 1318 N N . ASN B 1 43 ? 2.049 -7.824 -11.109 1 83.81 43 ASN B N 1
ATOM 1319 C CA . ASN B 1 43 ? 0.798 -7.082 -11 1 83.81 43 ASN B CA 1
ATOM 1320 C C . ASN B 1 43 ? 0.624 -6.473 -9.617 1 83.81 43 ASN B C 1
ATOM 1322 O O . ASN B 1 43 ? 0.16 -5.34 -9.484 1 83.81 43 ASN B O 1
ATOM 1326 N N . ALA B 1 44 ? 1 -7.262 -8.641 1 85.81 44 ALA B N 1
ATOM 1327 C CA . ALA B 1 44 ? 0.896 -6.777 -7.262 1 85.81 44 ALA B CA 1
ATOM 1328 C C . ALA B 1 44 ? 1.8 -5.566 -7.035 1 85.81 44 ALA B C 1
ATOM 1330 O O . ALA B 1 44 ? 1.38 -4.574 -6.441 1 85.81 44 ALA B O 1
ATOM 1331 N N . VAL B 1 45 ? 2.965 -5.648 -7.559 1 88.25 45 VAL B N 1
ATOM 1332 C CA . VAL B 1 45 ? 3.932 -4.566 -7.398 1 88.25 45 VAL B CA 1
ATOM 1333 C C . VAL B 1 45 ? 3.451 -3.328 -8.156 1 88.25 45 VAL B C 1
ATOM 1335 O O . VAL B 1 45 ? 3.584 -2.203 -7.668 1 88.25 45 VAL B O 1
ATOM 1338 N N . THR B 1 46 ? 2.828 -3.559 -9.273 1 89 46 THR B N 1
ATOM 1339 C CA . THR B 1 46 ? 2.318 -2.445 -10.07 1 89 46 THR B CA 1
ATOM 1340 C C . THR B 1 46 ? 1.203 -1.716 -9.32 1 89 46 THR B C 1
ATOM 1342 O O . THR B 1 46 ? 1.159 -0.484 -9.312 1 89 46 THR B O 1
ATOM 1345 N N . VAL B 1 47 ? 0.36 -2.465 -8.711 1 89.06 47 VAL B N 1
ATOM 1346 C CA . VAL B 1 47 ? -0.755 -1.874 -7.977 1 89.06 47 VAL B CA 1
ATOM 1347 C C . VAL B 1 47 ? -0.224 -1 -6.844 1 89.06 47 VAL B C 1
ATOM 1349 O O . VAL B 1 47 ? -0.659 0.142 -6.676 1 89.06 47 VAL B O 1
ATOM 1352 N N . VAL B 1 48 ? 0.754 -1.458 -6.141 1 92.25 48 VAL B N 1
ATOM 1353 C CA . VAL B 1 48 ? 1.326 -0.734 -5.012 1 92.25 48 VAL B CA 1
ATOM 1354 C C . VAL B 1 48 ? 2.082 0.494 -5.512 1 92.25 48 VAL B C 1
ATOM 1356 O O . VAL B 1 48 ? 1.928 1.59 -4.969 1 92.25 48 VAL B O 1
ATOM 1359 N N . ALA B 1 49 ? 2.816 0.289 -6.602 1 93.44 49 ALA B N 1
ATOM 1360 C CA . ALA B 1 49 ? 3.621 1.381 -7.145 1 93.44 49 ALA B CA 1
ATOM 1361 C C . ALA B 1 49 ? 2.734 2.494 -7.695 1 93.44 49 ALA B C 1
ATOM 1363 O O . ALA B 1 49 ? 3.037 3.678 -7.527 1 93.44 49 ALA B O 1
ATOM 1364 N N . VAL B 1 50 ? 1.666 2.123 -8.289 1 93.38 50 VAL B N 1
ATOM 1365 C CA . VAL B 1 50 ? 0.727 3.104 -8.828 1 93.38 50 VAL B CA 1
ATOM 1366 C C . VAL B 1 50 ? 0.097 3.895 -7.68 1 93.38 50 VAL B C 1
ATOM 1368 O O . VAL B 1 50 ? -0.078 5.109 -7.781 1 93.38 50 VAL B O 1
ATOM 1371 N N . SER B 1 51 ? -0.219 3.225 -6.656 1 94.19 51 SER B N 1
ATOM 1372 C CA . SER B 1 51 ? -0.775 3.898 -5.488 1 94.19 51 SER B CA 1
ATOM 1373 C C . SER B 1 51 ? 0.213 4.902 -4.906 1 94.19 51 SER B C 1
ATOM 1375 O O . SER B 1 51 ? -0.18 5.992 -4.477 1 94.19 51 SER B O 1
ATOM 1377 N N . ILE B 1 52 ? 1.521 4.555 -4.918 1 96.31 52 ILE B N 1
ATOM 1378 C CA . ILE B 1 52 ? 2.549 5.465 -4.426 1 96.31 52 ILE B CA 1
ATOM 1379 C C . ILE B 1 52 ? 2.578 6.723 -5.289 1 96.31 52 ILE B C 1
ATOM 1381 O O . ILE B 1 52 ? 2.646 7.84 -4.77 1 96.31 52 ILE B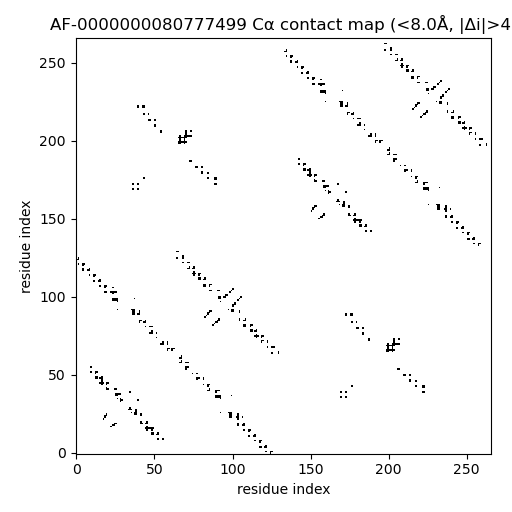 O 1
ATOM 1385 N N . VAL B 1 53 ? 2.438 6.527 -6.582 1 95.12 53 VAL B N 1
ATOM 1386 C CA . VAL B 1 53 ? 2.475 7.656 -7.512 1 95.12 53 VAL B CA 1
ATOM 1387 C C . VAL B 1 53 ? 1.281 8.57 -7.254 1 95.12 53 VAL B C 1
ATOM 1389 O O . VAL B 1 53 ? 1.425 9.797 -7.238 1 95.12 53 VAL B O 1
ATOM 1392 N N . ILE B 1 54 ? 0.151 7.969 -7.039 1 94.81 54 ILE B N 1
ATOM 1393 C CA . ILE B 1 54 ? -1.056 8.75 -6.777 1 94.81 54 ILE B CA 1
ATOM 1394 C C . ILE B 1 54 ? -0.892 9.531 -5.477 1 94.81 54 ILE B C 1
ATOM 1396 O O . ILE B 1 54 ? -1.204 10.727 -5.422 1 94.81 54 ILE B O 1
ATOM 1400 N N . LEU B 1 55 ? -0.341 8.953 -4.445 1 95.31 55 LEU B N 1
ATOM 1401 C CA . LEU B 1 55 ? -0.144 9.617 -3.162 1 95.31 55 LEU B CA 1
ATOM 1402 C C . LEU B 1 55 ? 0.851 10.766 -3.287 1 95.31 55 LEU B C 1
ATOM 1404 O O . LEU B 1 55 ? 0.636 11.836 -2.727 1 95.31 55 LEU B O 1
ATOM 1408 N N . LEU B 1 56 ? 1.903 10.523 -4.027 1 95.75 56 LEU B N 1
ATOM 1409 C CA . LEU B 1 56 ? 2.908 11.562 -4.207 1 95.75 56 LEU B CA 1
ATOM 1410 C C . LEU B 1 56 ? 2.348 12.727 -5.02 1 95.75 56 LEU B C 1
ATOM 1412 O O . LEU B 1 56 ? 2.664 13.891 -4.75 1 95.75 56 LEU B O 1
ATOM 1416 N N . ALA B 1 57 ? 1.511 12.367 -5.98 1 93.94 57 ALA B N 1
ATOM 1417 C CA . ALA B 1 57 ? 0.855 13.414 -6.766 1 93.94 57 ALA B CA 1
ATOM 1418 C C . ALA B 1 57 ? -0.063 14.266 -5.891 1 93.94 57 ALA B C 1
ATOM 1420 O O . ALA B 1 57 ? -0.076 15.492 -6.004 1 93.94 57 ALA B O 1
ATOM 1421 N N . ILE B 1 58 ? -0.813 13.633 -5.035 1 93.56 58 ILE B N 1
ATOM 1422 C CA . ILE B 1 58 ? -1.7 14.344 -4.117 1 93.56 58 ILE B CA 1
ATOM 1423 C C . ILE B 1 58 ? -0.875 15.211 -3.172 1 93.56 58 ILE B C 1
ATOM 1425 O O . ILE B 1 58 ? -1.226 16.375 -2.92 1 93.56 58 ILE B O 1
ATOM 1429 N N . ALA B 1 59 ? 0.231 14.656 -2.686 1 92.75 59 ALA B N 1
ATOM 1430 C CA . ALA B 1 59 ? 1.107 15.414 -1.793 1 92.75 59 ALA B CA 1
ATOM 1431 C C . ALA B 1 59 ? 1.66 16.656 -2.484 1 92.75 59 ALA B C 1
ATOM 1433 O O . ALA B 1 59 ? 1.852 17.688 -1.848 1 92.75 59 ALA B O 1
ATOM 1434 N N . TYR B 1 60 ? 1.893 16.453 -3.777 1 88.56 60 TYR B N 1
ATOM 1435 C CA . TYR B 1 60 ? 2.434 17.562 -4.543 1 88.56 60 TYR B CA 1
ATOM 1436 C C . TYR B 1 60 ? 1.395 18.672 -4.711 1 88.56 60 TYR B C 1
ATOM 1438 O O . TYR B 1 60 ? 1.735 19.859 -4.742 1 88.56 60 TYR B O 1
ATOM 1446 N N . ILE B 1 61 ? 0.162 18.328 -4.785 1 90.88 61 ILE B N 1
ATOM 1447 C CA . ILE B 1 61 ? -0.912 19.297 -4.988 1 90.88 61 ILE B CA 1
ATOM 1448 C C . ILE B 1 61 ? -1.219 20 -3.672 1 90.88 61 ILE B C 1
ATOM 1450 O O . ILE B 1 61 ? -1.496 21.203 -3.66 1 90.88 61 ILE B O 1
ATOM 1454 N N . ILE B 1 62 ? -1.056 19.219 -2.666 1 87.31 62 ILE B N 1
ATOM 1455 C CA . ILE B 1 62 ? -1.338 19.812 -1.363 1 87.31 62 ILE B CA 1
ATOM 1456 C C . ILE B 1 62 ? -0.146 20.656 -0.91 1 87.31 62 ILE B C 1
ATOM 1458 O O . ILE B 1 62 ? 0.98 20.156 -0.834 1 87.31 62 ILE B O 1
ATOM 1462 N N . LYS B 1 63 ? -0.264 21.938 -0.707 1 85.44 63 LYS B N 1
ATOM 1463 C CA . LYS B 1 63 ? 0.802 22.891 -0.411 1 85.44 63 LYS B CA 1
ATOM 1464 C C . LYS B 1 63 ? 1.08 22.969 1.088 1 85.44 63 LYS B C 1
ATOM 1466 O O . LYS B 1 63 ? 2.02 23.625 1.522 1 85.44 63 LYS B O 1
ATOM 1471 N N . ASP B 1 64 ? 0.445 22.078 1.899 1 92.38 64 ASP B N 1
ATOM 1472 C CA . ASP B 1 64 ? 0.664 22.078 3.342 1 92.38 64 ASP B CA 1
ATOM 1473 C C . ASP B 1 64 ? 1.762 21.078 3.73 1 92.38 64 ASP B C 1
ATOM 1475 O O . ASP B 1 64 ? 1.658 19.891 3.449 1 92.38 64 ASP B O 1
ATOM 1479 N N . GLU B 1 65 ? 2.773 21.516 4.363 1 93.31 65 GLU B N 1
ATOM 1480 C CA . GLU B 1 65 ? 3.963 20.719 4.652 1 93.31 65 GLU B CA 1
ATOM 1481 C C . GLU B 1 65 ? 3.648 19.609 5.641 1 93.31 65 GLU B C 1
ATOM 1483 O O . GLU B 1 65 ? 4.203 18.5 5.543 1 93.31 65 GLU B O 1
ATOM 1488 N N . LYS B 1 66 ? 2.789 19.875 6.562 1 94.44 66 LYS B N 1
ATOM 1489 C CA . LYS B 1 66 ? 2.449 18.844 7.555 1 94.44 66 LYS B CA 1
ATOM 1490 C C . LYS B 1 66 ? 1.667 17.703 6.918 1 94.44 66 LYS B C 1
ATOM 1492 O O . LYS B 1 66 ? 1.934 16.531 7.195 1 94.44 66 LYS B O 1
ATOM 1497 N N . ILE B 1 67 ? 0.752 18.078 6.066 1 94 67 ILE B N 1
ATOM 1498 C CA . ILE B 1 67 ? -0.033 17.078 5.355 1 94 67 ILE B CA 1
ATOM 1499 C C . ILE B 1 67 ? 0.876 16.266 4.43 1 94 67 ILE B C 1
ATOM 1501 O O . ILE B 1 67 ? 0.775 15.047 4.367 1 94 67 ILE B O 1
ATOM 1505 N N . GLU B 1 68 ? 1.731 16.984 3.812 1 94.5 68 GLU B N 1
ATOM 1506 C CA . GLU B 1 68 ? 2.689 16.328 2.924 1 94.5 68 GLU B CA 1
ATOM 1507 C C . GLU B 1 68 ? 3.576 15.352 3.689 1 94.5 68 GLU B C 1
ATOM 1509 O O . GLU B 1 68 ? 3.891 14.266 3.191 1 94.5 68 GLU B O 1
ATOM 1514 N N . TRP B 1 69 ? 3.971 15.734 4.797 1 94.56 69 TRP B N 1
ATOM 1515 C CA . TRP B 1 69 ? 4.801 14.883 5.641 1 94.56 69 TRP B CA 1
ATOM 1516 C C . TRP B 1 69 ? 4.051 13.617 6.039 1 94.56 69 TRP B C 1
ATOM 1518 O O . TRP B 1 69 ? 4.625 12.523 6.055 1 94.56 69 TRP B O 1
ATOM 1528 N N . GLY B 1 70 ? 2.789 13.805 6.344 1 93.94 70 GLY B N 1
ATOM 1529 C CA . GLY B 1 70 ? 1.975 12.641 6.672 1 93.94 70 GLY B CA 1
ATOM 1530 C C . GLY B 1 70 ? 1.883 11.641 5.539 1 93.94 70 GLY B C 1
ATOM 1531 O O . GLY B 1 70 ? 2.078 10.438 5.75 1 93.94 70 GLY B O 1
ATOM 1532 N N . ILE B 1 71 ? 1.659 12.117 4.383 1 95.06 71 ILE B N 1
ATOM 1533 C CA . ILE B 1 71 ? 1.552 11.273 3.199 1 95.06 71 ILE B CA 1
ATOM 1534 C C . ILE B 1 71 ? 2.885 10.578 2.941 1 95.06 71 ILE B C 1
ATOM 1536 O O . ILE B 1 71 ? 2.92 9.383 2.633 1 95.06 71 ILE B O 1
ATOM 1540 N N . ASN B 1 72 ? 3.938 11.297 3.158 1 95.62 72 ASN B N 1
ATOM 1541 C CA . ASN B 1 72 ? 5.266 10.797 2.83 1 95.62 72 ASN B CA 1
ATOM 1542 C C . ASN B 1 72 ? 5.715 9.711 3.811 1 95.62 72 ASN B C 1
ATOM 1544 O O . ASN B 1 72 ? 6.648 8.961 3.527 1 95.62 72 ASN B O 1
ATOM 1548 N N . ILE B 1 73 ? 5.098 9.648 4.914 1 95.06 73 ILE B N 1
ATOM 1549 C CA . ILE B 1 73 ? 5.395 8.562 5.84 1 95.06 73 ILE B CA 1
ATOM 1550 C C . ILE B 1 73 ? 4.973 7.23 5.223 1 95.06 73 ILE B C 1
ATOM 1552 O O . ILE B 1 73 ? 5.621 6.203 5.441 1 95.06 73 ILE B O 1
ATOM 1556 N N . ALA B 1 74 ? 3.949 7.266 4.422 1 95.38 74 ALA B N 1
ATOM 1557 C CA . ALA B 1 74 ? 3.41 6.051 3.811 1 95.38 74 ALA B CA 1
ATOM 1558 C C . ALA B 1 74 ? 4.316 5.555 2.688 1 95.38 74 ALA B C 1
ATOM 1560 O O . ALA B 1 74 ? 4.328 4.363 2.373 1 95.38 74 ALA B O 1
ATOM 1561 N N . VAL B 1 75 ? 5.102 6.418 2.113 1 95.81 75 VAL B N 1
ATOM 1562 C CA . VAL B 1 75 ? 5.84 6.113 0.89 1 95.81 75 VAL B CA 1
ATOM 1563 C C . VAL B 1 75 ? 6.926 5.082 1.183 1 95.81 75 VAL B C 1
ATOM 1565 O O . VAL B 1 75 ? 7 4.043 0.521 1 95.81 75 VAL B O 1
ATOM 1568 N N . PRO B 1 76 ? 7.746 5.266 2.211 1 96.12 76 PRO B N 1
ATOM 1569 C CA . PRO B 1 76 ? 8.75 4.234 2.492 1 96.12 76 PRO B CA 1
ATOM 1570 C C . PRO B 1 76 ? 8.125 2.916 2.943 1 96.12 76 PRO B C 1
ATOM 1572 O O . PRO B 1 76 ? 8.664 1.845 2.654 1 96.12 76 PRO B O 1
ATOM 1575 N N . VAL B 1 77 ? 7.031 2.9 3.641 1 94.81 77 VAL B N 1
ATOM 1576 C CA . VAL B 1 77 ? 6.344 1.691 4.082 1 94.81 77 VAL B CA 1
ATOM 1577 C C . VAL B 1 77 ? 5.871 0.893 2.869 1 94.81 77 VAL B C 1
ATOM 1579 O O . VAL B 1 77 ? 6.094 -0.317 2.789 1 94.81 77 VAL B O 1
ATOM 1582 N N . LEU B 1 78 ? 5.324 1.63 1.871 1 95.38 78 LEU B N 1
ATOM 1583 C CA . LEU B 1 78 ? 4.828 0.98 0.664 1 95.38 78 LEU B CA 1
ATOM 1584 C C . LEU B 1 78 ? 5.98 0.49 -0.205 1 95.38 78 LEU B C 1
ATOM 1586 O O . LEU B 1 78 ? 5.867 -0.54 -0.874 1 95.38 78 LEU B O 1
ATOM 1590 N N . ALA B 1 79 ? 7.062 1.242 -0.146 1 95.69 79 ALA B N 1
ATOM 1591 C CA . ALA B 1 79 ? 8.25 0.81 -0.879 1 95.69 79 ALA B CA 1
ATOM 1592 C C . ALA B 1 79 ? 8.797 -0.497 -0.315 1 95.69 79 ALA B C 1
ATOM 1594 O O . ALA B 1 79 ? 9.172 -1.396 -1.069 1 95.69 79 ALA B O 1
ATOM 1595 N N . ILE B 1 80 ? 8.781 -0.651 0.971 1 94.12 80 ILE B N 1
ATOM 1596 C CA . ILE B 1 80 ? 9.242 -1.868 1.629 1 94.12 80 ILE B CA 1
ATOM 1597 C C . ILE B 1 80 ? 8.273 -3.014 1.328 1 94.12 80 ILE B C 1
ATOM 1599 O O . ILE B 1 80 ? 8.703 -4.152 1.114 1 94.12 80 ILE B O 1
ATOM 1603 N N . ASP B 1 81 ? 7.02 -2.67 1.3 1 93.56 81 ASP B N 1
ATOM 1604 C CA . ASP B 1 81 ? 6.027 -3.678 0.94 1 93.56 81 ASP B CA 1
ATOM 1605 C C . ASP B 1 81 ? 6.301 -4.246 -0.449 1 93.56 81 ASP B C 1
ATOM 1607 O O . ASP B 1 81 ? 6.223 -5.461 -0.657 1 93.56 81 ASP B O 1
ATOM 1611 N N . SER B 1 82 ? 6.621 -3.293 -1.376 1 92.19 82 SER B N 1
ATOM 1612 C CA . SER B 1 82 ? 6.902 -3.707 -2.746 1 92.19 82 SER B CA 1
ATOM 1613 C C . SER B 1 82 ? 8.125 -4.621 -2.807 1 92.19 82 SER B C 1
ATOM 1615 O O . SER B 1 82 ? 8.141 -5.594 -3.564 1 92.19 82 SER B O 1
ATOM 1617 N N . PHE B 1 83 ? 9.086 -4.309 -1.965 1 91.81 83 PHE B N 1
ATOM 1618 C CA . PHE B 1 83 ? 10.281 -5.137 -1.868 1 91.81 83 PHE B CA 1
ATOM 1619 C C . PHE B 1 83 ? 9.938 -6.516 -1.313 1 91.81 83 PHE B C 1
ATOM 1621 O O . PHE B 1 83 ? 10.391 -7.531 -1.84 1 91.81 83 PHE B O 1
ATOM 1628 N N . LEU B 1 84 ? 9.094 -6.57 -0.32 1 90.75 84 LEU B N 1
ATOM 1629 C CA . LEU B 1 84 ? 8.695 -7.82 0.321 1 90.75 84 LEU B CA 1
ATOM 1630 C C . LEU B 1 84 ? 7.859 -8.672 -0.625 1 90.75 84 LEU B C 1
ATOM 1632 O O . LEU B 1 84 ? 8.031 -9.891 -0.681 1 90.75 84 LEU B O 1
ATOM 1636 N N . LEU B 1 85 ? 6.996 -8.023 -1.37 1 88.5 85 LEU B N 1
ATOM 1637 C CA . LEU B 1 85 ? 6.141 -8.727 -2.316 1 88.5 85 LEU B CA 1
ATOM 1638 C C . LEU B 1 85 ? 6.969 -9.383 -3.418 1 88.5 85 LEU B C 1
ATOM 1640 O O . LEU B 1 85 ? 6.719 -10.523 -3.797 1 88.5 85 LEU B O 1
ATOM 1644 N N . ALA B 1 86 ? 7.949 -8.68 -3.877 1 85.06 86 ALA B N 1
ATOM 1645 C CA . ALA B 1 86 ? 8.75 -9.125 -5.016 1 85.06 86 ALA B CA 1
ATOM 1646 C C . ALA B 1 86 ? 9.734 -10.211 -4.594 1 85.06 86 ALA B C 1
ATOM 1648 O O . ALA B 1 86 ? 9.984 -11.156 -5.348 1 85.06 86 ALA B O 1
ATOM 1649 N N . LYS B 1 87 ? 10.242 -10.047 -3.402 1 84.44 87 LYS B N 1
ATOM 1650 C CA . LYS B 1 87 ? 11.344 -10.93 -3.043 1 84.44 87 LYS B CA 1
ATOM 1651 C C . LYS B 1 87 ? 10.875 -12.055 -2.121 1 84.44 87 LYS B C 1
ATOM 1653 O O . LYS B 1 87 ? 11.273 -13.211 -2.289 1 84.44 87 LYS B O 1
ATOM 1658 N N . PHE B 1 88 ? 9.961 -11.711 -1.163 1 81.69 88 PHE B N 1
ATOM 1659 C CA . PHE B 1 88 ? 9.742 -12.664 -0.083 1 81.69 88 PHE B CA 1
ATOM 1660 C C . PHE B 1 88 ? 8.32 -13.211 -0.124 1 81.69 88 PHE B C 1
ATOM 1662 O O . PHE B 1 88 ? 8.086 -14.383 0.187 1 81.69 88 PHE B O 1
ATOM 1669 N N . VAL B 1 89 ? 7.391 -12.484 -0.466 1 81.25 89 VAL B N 1
ATOM 1670 C CA . VAL B 1 89 ? 5.992 -12.844 -0.253 1 81.25 89 VAL B CA 1
ATOM 1671 C C . VAL B 1 89 ? 5.461 -13.586 -1.474 1 81.25 89 VAL B C 1
ATOM 1673 O O . VAL B 1 89 ? 4.906 -14.68 -1.347 1 81.25 89 VAL B O 1
ATOM 1676 N N . ILE B 1 90 ? 5.562 -13.086 -2.682 1 78.75 90 ILE B N 1
ATOM 1677 C CA . ILE B 1 90 ? 5.121 -13.758 -3.9 1 78.75 90 ILE B CA 1
ATOM 1678 C C . ILE B 1 90 ? 6.324 -14.328 -4.641 1 78.75 90 ILE B C 1
ATOM 1680 O O . ILE B 1 90 ? 6.355 -15.523 -4.969 1 78.75 90 ILE B O 1
ATOM 1684 N N . GLY B 1 91 ? 7.254 -13.586 -4.75 1 77.31 91 GLY B N 1
ATOM 1685 C CA . GLY B 1 91 ? 8.477 -14.016 -5.406 1 77.31 91 GLY B CA 1
ATOM 1686 C C . GLY B 1 91 ? 8.281 -14.352 -6.871 1 77.31 91 GLY B C 1
ATOM 1687 O O . GLY B 1 91 ? 7.309 -13.914 -7.492 1 77.31 91 GLY B O 1
ATOM 1688 N N . GLY B 1 92 ? 9.297 -15.039 -7.5 1 73.88 92 GLY B N 1
ATOM 1689 C CA . GLY B 1 92 ? 9.266 -15.398 -8.914 1 73.88 92 GLY B CA 1
ATOM 1690 C C . GLY B 1 92 ? 9.328 -16.891 -9.148 1 73.88 92 GLY B C 1
ATOM 1691 O O . GLY B 1 92 ? 9.141 -17.688 -8.227 1 73.88 92 GLY B O 1
ATOM 1692 N N . CYS B 1 93 ? 9.555 -17.188 -10.352 1 73.12 93 CYS B N 1
ATOM 1693 C CA . CYS B 1 93 ? 9.633 -18.578 -10.789 1 73.12 93 CYS B CA 1
ATOM 1694 C C . CYS B 1 93 ? 10.727 -19.328 -10.039 1 73.12 93 CYS B C 1
ATOM 1696 O O . CYS B 1 93 ? 11.703 -18.719 -9.594 1 73.12 93 CYS B O 1
ATOM 1698 N N . LYS B 1 94 ? 10.492 -20.578 -9.727 1 71.62 94 LYS B N 1
ATOM 1699 C CA . LYS B 1 94 ? 11.414 -21.438 -8.992 1 71.62 94 LYS B CA 1
ATOM 1700 C C . LYS B 1 94 ? 12.727 -21.609 -9.75 1 71.62 94 LYS B C 1
ATOM 1702 O O . LYS B 1 94 ? 13.773 -21.844 -9.141 1 71.62 94 LYS B O 1
ATOM 1707 N N . HIS B 1 95 ? 12.617 -21.359 -11.078 1 71.44 95 HIS B N 1
ATOM 1708 C CA . HIS B 1 95 ? 13.836 -21.578 -11.859 1 71.44 95 HIS B CA 1
ATOM 1709 C C . HIS B 1 95 ? 14.734 -20.344 -11.836 1 71.44 95 HIS B C 1
ATOM 1711 O O . HIS B 1 95 ? 14.305 -19.25 -12.188 1 71.44 95 HIS B O 1
ATOM 1717 N N . ALA B 1 96 ? 15.875 -20.406 -11.242 1 71.5 96 ALA B N 1
ATOM 1718 C CA . ALA B 1 96 ? 16.844 -19.312 -11.109 1 71.5 96 ALA B CA 1
ATOM 1719 C C . ALA B 1 96 ? 17.141 -18.672 -12.461 1 71.5 96 ALA B C 1
ATOM 1721 O O . ALA B 1 96 ? 17.516 -17.5 -12.531 1 71.5 96 ALA B O 1
ATOM 1722 N N . GLY B 1 97 ? 16.922 -19.438 -13.508 1 68.19 97 GLY B N 1
ATOM 1723 C CA . GLY B 1 97 ? 17.234 -18.922 -14.836 1 68.19 97 GLY B CA 1
ATOM 1724 C C . GLY B 1 97 ? 16.062 -18.219 -15.492 1 68.19 97 GLY B C 1
ATOM 1725 O O . GLY B 1 97 ? 16.172 -17.719 -16.609 1 68.19 97 GLY B O 1
ATOM 1726 N N . ALA B 1 98 ? 15.023 -18.156 -14.688 1 76.19 98 ALA B N 1
ATOM 1727 C CA . ALA B 1 98 ? 13.844 -17.531 -15.273 1 76.19 98 ALA B CA 1
ATOM 1728 C C . ALA B 1 98 ? 14.031 -16.016 -15.375 1 76.19 98 ALA B C 1
ATOM 1730 O O . ALA B 1 98 ? 14.781 -15.422 -14.602 1 76.19 98 ALA B O 1
ATOM 1731 N N . ALA B 1 99 ? 13.508 -15.258 -16.391 1 74.06 99 ALA B N 1
ATOM 1732 C CA . ALA B 1 99 ? 13.625 -13.82 -16.625 1 74.06 99 ALA B CA 1
ATOM 1733 C C . ALA B 1 99 ? 13.172 -13.031 -15.414 1 74.06 99 ALA B C 1
ATOM 1735 O O . ALA B 1 99 ? 13.742 -11.984 -15.086 1 74.06 99 ALA B O 1
ATOM 1736 N N . CYS B 1 100 ? 12.258 -13.516 -14.641 1 77.94 100 CYS B N 1
ATOM 1737 C CA . CYS B 1 100 ? 11.742 -12.82 -13.469 1 77.94 100 CYS B CA 1
ATOM 1738 C C . CYS B 1 100 ? 12.75 -12.852 -12.328 1 77.94 100 CYS B C 1
ATOM 1740 O O . CYS B 1 100 ? 12.914 -11.859 -11.617 1 77.94 100 CYS B O 1
ATOM 1742 N N . GLN B 1 101 ? 13.461 -13.891 -12.242 1 78.5 101 GLN B N 1
ATOM 1743 C CA . GLN B 1 101 ? 14.438 -14.039 -11.18 1 78.5 101 GLN B CA 1
ATOM 1744 C C . GLN B 1 101 ? 15.727 -13.289 -11.5 1 78.5 101 GLN B C 1
ATOM 1746 O O . GLN B 1 101 ? 16.375 -12.734 -10.609 1 78.5 101 GLN B O 1
ATOM 1751 N N . MET B 1 102 ? 16 -13.195 -12.82 1 77.5 102 MET B N 1
ATOM 1752 C CA . MET B 1 102 ? 17.297 -12.641 -13.211 1 77.5 102 MET B CA 1
ATOM 1753 C C . MET B 1 102 ? 17.188 -11.141 -13.445 1 77.5 102 MET B C 1
ATOM 1755 O O . MET B 1 102 ? 18.172 -10.406 -13.258 1 77.5 102 MET B O 1
ATOM 1759 N N . LYS B 1 103 ? 15.969 -10.742 -13.742 1 80.88 103 LYS B N 1
ATOM 1760 C CA . LYS B 1 103 ? 15.875 -9.336 -14.133 1 80.88 103 LYS B CA 1
ATOM 1761 C C . LYS B 1 103 ? 14.805 -8.609 -13.328 1 80.88 103 LYS B C 1
ATOM 1763 O O . LYS B 1 103 ? 15.086 -7.609 -12.664 1 80.88 103 LYS B O 1
ATOM 1768 N N . THR B 1 104 ? 13.609 -9.164 -13.195 1 81.75 104 THR B N 1
ATOM 1769 C CA . THR B 1 104 ? 12.453 -8.461 -12.648 1 81.75 104 THR B CA 1
ATOM 1770 C C . THR B 1 104 ? 12.594 -8.281 -11.141 1 81.75 104 THR B C 1
ATOM 1772 O O . THR B 1 104 ? 12.477 -7.172 -10.625 1 81.75 104 THR B O 1
ATOM 1775 N N . ILE B 1 105 ? 12.984 -9.32 -10.422 1 86.38 105 ILE B N 1
ATOM 1776 C CA . ILE B 1 105 ? 13.016 -9.312 -8.961 1 86.38 105 ILE B CA 1
ATOM 1777 C C . ILE B 1 105 ? 14.156 -8.422 -8.477 1 86.38 105 ILE B C 1
ATOM 1779 O O . ILE B 1 105 ? 13.961 -7.562 -7.613 1 86.38 105 ILE B O 1
ATOM 1783 N N . PRO B 1 106 ? 15.297 -8.57 -9.086 1 86.31 106 PRO B N 1
ATOM 1784 C CA . PRO B 1 106 ? 16.375 -7.688 -8.641 1 86.31 106 PRO B CA 1
ATOM 1785 C C . PRO B 1 106 ? 16.125 -6.223 -8.984 1 86.31 106 PRO B C 1
ATOM 1787 O O . PRO B 1 106 ? 16.469 -5.332 -8.203 1 86.31 106 PRO B O 1
ATOM 1790 N N . ALA B 1 107 ? 15.562 -5.98 -10.086 1 88.25 107 ALA B N 1
ATOM 1791 C CA . ALA B 1 107 ? 15.258 -4.609 -10.484 1 88.25 107 ALA B CA 1
ATOM 1792 C C . ALA B 1 107 ? 14.242 -3.971 -9.539 1 88.25 107 ALA B C 1
ATOM 1794 O O . ALA B 1 107 ? 14.43 -2.836 -9.094 1 88.25 107 ALA B O 1
ATOM 1795 N N . VAL B 1 108 ? 13.234 -4.695 -9.273 1 88.81 108 VAL B N 1
ATOM 1796 C CA . VAL B 1 108 ? 12.195 -4.203 -8.375 1 88.81 108 VAL B CA 1
ATOM 1797 C C . VAL B 1 108 ? 12.766 -4.016 -6.977 1 88.81 108 VAL B C 1
ATOM 1799 O O . VAL B 1 108 ? 12.469 -3.021 -6.309 1 88.81 108 VAL B O 1
ATOM 1802 N N . SER B 1 109 ? 13.633 -4.941 -6.566 1 91.19 109 SER B N 1
ATOM 1803 C CA . SER B 1 109 ? 14.234 -4.871 -5.238 1 91.19 109 SER B CA 1
ATOM 1804 C C . SER B 1 109 ? 15.141 -3.652 -5.105 1 91.19 109 SER B C 1
ATOM 1806 O O . SER B 1 109 ? 15.031 -2.895 -4.141 1 91.19 109 SER B O 1
ATOM 1808 N N . PHE B 1 110 ? 15.898 -3.525 -6.062 1 91.94 110 PHE B N 1
ATOM 1809 C CA . PHE B 1 110 ? 16.828 -2.398 -6.047 1 91.94 110 PHE B CA 1
ATOM 1810 C C . PHE B 1 110 ? 16.062 -1.075 -6.078 1 91.94 110 PHE B C 1
ATOM 1812 O O . PHE B 1 110 ? 16.359 -0.167 -5.301 1 91.94 110 PHE B O 1
ATOM 1819 N N . CYS B 1 111 ? 15.094 -0.948 -6.891 1 92.88 111 CYS B N 1
ATOM 1820 C CA . CYS B 1 111 ? 14.32 0.277 -7.043 1 92.88 111 CYS B CA 1
ATOM 1821 C C . CYS B 1 111 ? 13.531 0.583 -5.7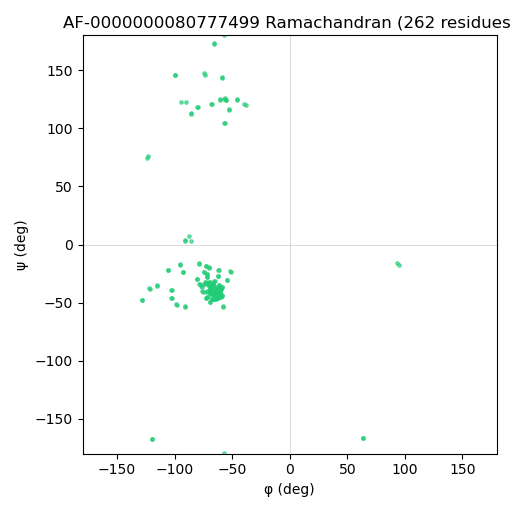77 1 92.88 111 CYS B C 1
ATOM 1823 O O . CYS B 1 111 ? 13.461 1.735 -5.348 1 92.88 111 CYS B O 1
ATOM 1825 N N . SER B 1 112 ? 12.945 -0.39 -5.203 1 95.31 112 SER B N 1
ATOM 1826 C CA . SER B 1 112 ? 12.148 -0.21 -3.994 1 95.31 112 SER B CA 1
ATOM 1827 C C . SER B 1 112 ? 13.008 0.278 -2.832 1 95.31 112 SER B C 1
ATOM 1829 O O . SER B 1 112 ? 12.594 1.163 -2.078 1 95.31 112 SER B O 1
ATOM 1831 N N . ILE B 1 113 ? 14.211 -0.306 -2.725 1 95.06 113 ILE B N 1
ATOM 1832 C CA . ILE B 1 113 ? 15.117 0.08 -1.65 1 95.06 113 ILE B CA 1
ATOM 1833 C C . ILE B 1 113 ? 15.562 1.526 -1.849 1 95.06 113 ILE B C 1
ATOM 1835 O O . ILE B 1 113 ? 15.586 2.311 -0.898 1 95.06 113 ILE B O 1
ATOM 1839 N N . ILE B 1 114 ? 15.852 1.856 -3.014 1 95.31 114 ILE B N 1
ATOM 1840 C CA . ILE B 1 114 ? 16.266 3.219 -3.324 1 95.31 114 ILE B CA 1
ATOM 1841 C C . ILE B 1 114 ? 15.141 4.195 -3.012 1 95.31 114 ILE B C 1
ATOM 1843 O O . ILE B 1 114 ? 15.367 5.25 -2.414 1 95.31 114 ILE B O 1
ATOM 1847 N N . LEU B 1 115 ? 13.953 3.809 -3.461 1 96.38 115 LEU B N 1
ATOM 1848 C CA . LEU B 1 115 ? 12.797 4.656 -3.203 1 96.38 115 LEU B CA 1
ATOM 1849 C C . LEU B 1 115 ? 12.578 4.84 -1.705 1 96.38 115 LEU B C 1
ATOM 1851 O O . LEU B 1 115 ? 12.281 5.945 -1.248 1 96.38 115 LEU B O 1
ATOM 1855 N N . ALA B 1 116 ? 12.805 3.773 -0.954 1 96.19 116 ALA B N 1
ATOM 1856 C CA . ALA B 1 116 ? 12.648 3.846 0.496 1 96.19 116 ALA B CA 1
ATOM 1857 C C . ALA B 1 116 ? 13.664 4.801 1.111 1 96.19 116 ALA B C 1
ATOM 1859 O O . ALA B 1 116 ? 13.312 5.633 1.953 1 96.19 116 ALA B O 1
ATOM 1860 N N . ILE B 1 117 ? 14.828 4.723 0.644 1 96.12 117 ILE B N 1
ATOM 1861 C CA . ILE B 1 117 ? 15.906 5.547 1.178 1 96.12 117 ILE B CA 1
ATOM 1862 C C . ILE B 1 117 ? 15.648 7.016 0.834 1 96.12 117 ILE B C 1
ATOM 1864 O O . ILE B 1 117 ? 15.75 7.887 1.698 1 96.12 117 ILE B O 1
ATOM 1868 N N . ILE B 1 118 ? 15.32 7.293 -0.355 1 96.44 118 ILE B N 1
ATOM 1869 C CA . ILE B 1 118 ? 15.047 8.656 -0.801 1 96.44 118 ILE B CA 1
ATOM 1870 C C . ILE B 1 118 ? 13.867 9.227 -0.01 1 96.44 118 ILE B C 1
ATOM 1872 O O . ILE B 1 118 ? 13.883 10.398 0.37 1 96.44 118 ILE B O 1
ATOM 1876 N N . SER B 1 119 ? 12.883 8.43 0.228 1 96.44 119 SER B N 1
ATOM 1877 C CA . SER B 1 119 ? 11.688 8.883 0.925 1 96.44 119 SER B CA 1
ATOM 1878 C C . SER B 1 119 ? 11.977 9.188 2.391 1 96.44 119 SER B C 1
ATOM 1880 O O . SER B 1 119 ? 11.453 10.148 2.951 1 96.44 119 SER B O 1
ATOM 1882 N N . ILE B 1 120 ? 12.828 8.336 2.988 1 95.88 120 ILE B N 1
ATOM 1883 C CA . ILE B 1 120 ? 13.211 8.578 4.375 1 95.88 120 ILE B CA 1
ATOM 1884 C C . ILE B 1 120 ? 14.023 9.875 4.469 1 95.88 120 ILE B C 1
ATOM 1886 O O . ILE B 1 120 ? 13.812 10.68 5.375 1 95.88 120 ILE B O 1
ATOM 1890 N N . ALA B 1 121 ? 14.883 10.047 3.539 1 94.75 121 ALA B N 1
ATOM 1891 C CA . ALA B 1 121 ? 15.656 11.281 3.496 1 94.75 121 ALA B CA 1
ATOM 1892 C C . ALA B 1 121 ? 14.742 12.492 3.336 1 94.75 121 ALA B C 1
ATOM 1894 O O . ALA B 1 121 ? 14.938 13.516 4.008 1 94.75 121 ALA B O 1
ATOM 1895 N N . TYR B 1 122 ? 13.781 12.352 2.48 1 95.81 122 TYR B N 1
ATOM 1896 C CA . TYR B 1 122 ? 12.859 13.453 2.246 1 95.81 122 TYR B CA 1
ATOM 1897 C C . TYR B 1 122 ? 12.031 13.75 3.494 1 95.81 122 TYR B C 1
ATOM 1899 O O . TYR B 1 122 ? 11.781 14.914 3.816 1 95.81 122 TYR B O 1
ATOM 1907 N N . LEU B 1 123 ? 11.703 12.742 4.188 1 94.56 123 LEU B N 1
ATOM 1908 C CA . LEU B 1 123 ? 10.938 12.914 5.418 1 94.56 123 LEU B CA 1
ATOM 1909 C C . LEU B 1 123 ? 11.727 13.727 6.438 1 94.56 123 LEU B C 1
ATOM 1911 O O . LEU B 1 123 ? 11.164 14.586 7.117 1 94.56 123 LEU B O 1
ATOM 1915 N N . VAL B 1 124 ? 12.93 13.453 6.535 1 94.5 124 VAL B N 1
ATOM 1916 C CA . VAL B 1 124 ? 13.773 14.141 7.504 1 94.5 124 VAL B CA 1
ATOM 1917 C C . VAL B 1 124 ? 13.891 15.617 7.129 1 94.5 124 VAL B C 1
ATOM 1919 O O . VAL B 1 124 ? 13.781 16.5 7.988 1 94.5 124 VAL B O 1
ATOM 1922 N N . VAL B 1 125 ? 14.117 15.852 5.906 1 93.44 125 VAL B N 1
ATOM 1923 C CA . VAL B 1 125 ? 14.273 17.219 5.441 1 93.44 125 VAL B CA 1
ATOM 1924 C C . VAL B 1 125 ? 12.961 17.984 5.637 1 93.44 125 VAL B C 1
ATOM 1926 O O . VAL B 1 125 ? 12.969 19.141 6.062 1 93.44 125 VAL B O 1
ATOM 1929 N N . LEU B 1 126 ? 11.898 17.344 5.316 1 93.06 126 LEU B N 1
ATOM 1930 C CA . LEU B 1 126 ? 10.594 17.969 5.465 1 93.06 126 LEU B CA 1
ATOM 1931 C C . LEU B 1 126 ? 10.289 18.25 6.934 1 93.06 126 LEU B C 1
ATOM 1933 O O . LEU B 1 126 ? 9.742 19.312 7.27 1 93.06 126 LEU B O 1
ATOM 1937 N N . LYS B 1 127 ? 10.609 17.297 7.766 1 92.69 127 LYS B N 1
ATOM 1938 C CA . LYS B 1 127 ? 10.391 17.484 9.195 1 92.69 127 LYS B CA 1
ATOM 1939 C C . LYS B 1 127 ? 11.195 18.672 9.727 1 92.69 127 LYS B C 1
ATOM 1941 O O . LYS B 1 127 ? 10.703 19.422 10.57 1 92.69 127 LYS B O 1
ATOM 1946 N N . LYS B 1 128 ? 12.375 18.781 9.289 1 92.81 128 LYS B N 1
ATOM 1947 C CA . LYS B 1 128 ? 13.211 19.906 9.695 1 92.81 128 LYS B CA 1
ATOM 1948 C C . LYS B 1 128 ? 12.586 21.234 9.266 1 92.81 128 LYS B C 1
ATOM 1950 O O . LYS B 1 128 ? 12.609 22.203 10.023 1 92.81 128 LYS B O 1
ATOM 1955 N N . SER B 1 129 ? 12.008 21.188 8.094 1 90.69 129 SER B N 1
ATOM 1956 C CA . SER B 1 129 ? 11.367 22.391 7.574 1 90.69 129 SER B CA 1
ATOM 1957 C C . SER B 1 129 ? 10.141 22.75 8.398 1 90.69 129 SER B C 1
ATOM 1959 O O . SER B 1 129 ? 9.883 23.938 8.641 1 90.69 129 SER B O 1
ATOM 1961 N N . ILE B 1 130 ? 9.406 21.797 8.906 1 90.44 130 ILE B N 1
ATOM 1962 C CA . ILE B 1 130 ? 8.203 22.016 9.703 1 90.44 130 ILE B CA 1
ATOM 1963 C C . ILE B 1 130 ? 8.586 22.547 11.086 1 90.44 130 ILE B C 1
ATOM 1965 O O . ILE B 1 130 ? 7.922 23.438 11.625 1 90.44 130 ILE B O 1
ATOM 1969 N N . ASP B 1 131 ? 9.617 22 11.609 1 88.88 131 ASP B N 1
ATOM 1970 C CA . ASP B 1 131 ? 10.055 22.375 12.953 1 88.88 131 ASP B CA 1
ATOM 1971 C C . ASP B 1 131 ? 10.656 23.766 12.969 1 88.88 131 ASP B C 1
ATOM 1973 O O . ASP B 1 131 ? 10.617 24.453 13.992 1 88.88 131 ASP B O 1
ATOM 1977 N N . GLU B 1 132 ? 11.188 24.141 11.906 1 85.31 132 GLU B N 1
ATOM 1978 C CA . GLU B 1 132 ? 11.789 25.469 11.836 1 85.31 132 GLU B CA 1
ATOM 1979 C C . GLU B 1 132 ? 10.727 26.547 11.641 1 85.31 132 GLU B C 1
ATOM 1981 O O . GLU B 1 132 ? 10.953 27.719 11.969 1 85.31 132 GLU B O 1
ATOM 1986 N N . LYS B 1 133 ? 9.57 26.266 11.266 1 72.5 133 LYS B N 1
ATOM 1987 C CA . LYS B 1 133 ? 8.516 27.266 11.102 1 72.5 133 LYS B CA 1
ATOM 1988 C C . LYS B 1 133 ? 7.734 27.453 12.398 1 72.5 133 LYS B C 1
ATOM 1990 O O . LYS B 1 133 ? 7.363 28.562 12.758 1 72.5 133 LYS B O 1
#

InterPro domains:
  IPR025531 Protein of unknown function DUF4418 [PF14387] (9-124)

Nearest PDB structures (foldseek):
  8a6m-assembly1_A  TM=4.146E-01  e=3.318E-01  Homo sapiens
  8u8f-assembly1_R  TM=3.448E-01  e=1.542E+00  Homo sapiens
  3o1h-assembly1_A  TM=4.758E-01  e=4.081E+00  Vibrio parahaemolyticus
  3d19-assembly1_F  TM=4.915E-01  e=7.168E+00  Bacillus cereus G9241
  4etr-assembly1_A  TM=4.001E-01  e=8.798E+00  Pseudomonas aeruginosa PAO1

Radius of gyration: 18.76 Å; Cα contacts (8 Å, |Δi|>4): 431; chains: 2; bounding box: 35×58×42 Å